Protein AF-A0A3M1RH18-F1 (afdb_monomer)

pLDDT: mean 77.32, std 16.29, range [33.03, 95.44]

Solvent-accessible surface area (backbone atoms only — not comparable to full-atom values): 10514 Å² total; per-residue (Å²): 99,66,28,27,51,52,39,49,36,50,41,19,71,72,71,59,82,40,63,58,70,61,36,51,54,51,49,54,52,50,50,53,54,47,52,53,49,34,73,75,32,42,66,58,29,22,55,54,49,12,50,54,48,10,53,56,74,66,54,77,68,90,41,71,67,60,55,48,53,51,52,51,53,50,52,54,40,59,74,68,65,41,63,52,62,70,63,24,56,52,38,19,50,25,30,35,48,18,52,54,44,32,54,49,37,72,77,37,97,55,55,72,67,61,40,54,40,26,73,63,39,44,48,37,55,50,40,49,48,49,42,28,73,69,65,78,36,65,68,66,55,47,54,53,49,52,55,27,46,53,31,22,51,53,40,55,53,51,48,57,53,49,55,53,53,50,56,64,50,57,77,74,64,74,81,83,81,85,81,94,82,85,88,82,87,84,80,91,75,136

Foldseek 3Di:
DLLLLVLVLLCCQQVVLDDNVVNVVSVVVSLVVQLVVCVVALLSLLLVLLLLLLVVVLPSHPDPSSVVSSVVSVVSCVVVVSYDVVLNVQLNVLSVCLSVQCVVVVVDVDDPVSNVCSLQSVSNLVSVVVCCVVVVDPCVVSVVVVVSSVSNSVNVVVVVVSVVVVVVVVVVPDDDDDDDDPPPDPPPDD

Mean predicted aligned error: 10.35 Å

Sequence (190 aa):
MIGAGLKLIDEAFDEGTFEKGRASAIAFLLLLIWIGISALDEGSATILLSILTGVLLTGKIDNKVFGLCTATILGVLLFLQRLLWPPLLFLTGAGVIDEKGNDYVDAHRANRFVSFFFLHRFTMKIGVALVCAAGVFPWHYLLAFLLFDIGYDTVGILSRHYSRAQDGVGETRSPGRDIPAVTLALQCHE

Secondary structure (DSSP, 8-state):
-HHHHHHHHHHHHHT--S-HHHHHHHHHHHHHHHHHHHHH-HHHHHHHHHHHHHHHHTT----HHHHHHHHHHHHHHHHTT---HHHHHHHHHHHHHHHHHHHHHHHTT--HHHHHHHHTTHHHHHHHHHHHHTTSS-THHHHHHHHHHHHHHHHHHHHHHHHHHHHHHHTT------------SS----

Structure (mmCIF, N/CA/C/O backbone):
data_AF-A0A3M1RH18-F1
#
_entry.id   AF-A0A3M1RH18-F1
#
loop_
_atom_site.group_PDB
_atom_site.id
_atom_site.type_symbol
_atom_site.label_atom_id
_atom_site.label_alt_id
_atom_site.label_comp_id
_atom_site.label_asym_id
_atom_site.label_entity_id
_atom_site.label_seq_id
_atom_site.pdbx_PDB_ins_code
_atom_site.Cartn_x
_atom_site.Cartn_y
_atom_site.Cartn_z
_atom_site.occupancy
_atom_site.B_iso_or_equiv
_atom_site.auth_seq_id
_atom_site.auth_comp_id
_atom_site.auth_asym_id
_atom_site.auth_atom_id
_atom_site.pdbx_PDB_model_num
ATOM 1 N N . MET A 1 1 ? -5.482 8.805 -3.952 1.00 69.75 1 MET A N 1
ATOM 2 C CA . MET A 1 1 ? -4.263 9.644 -3.853 1.00 69.75 1 MET A CA 1
ATOM 3 C C . MET A 1 1 ? -3.084 8.891 -3.252 1.00 69.75 1 MET A C 1
ATOM 5 O O . MET A 1 1 ? -2.046 8.876 -3.893 1.00 69.75 1 MET A O 1
ATOM 9 N N . ILE A 1 2 ? -3.231 8.229 -2.095 1.00 81.69 2 ILE A N 1
ATOM 10 C CA . ILE A 1 2 ? -2.106 7.518 -1.454 1.00 81.69 2 ILE A CA 1
ATOM 11 C C . ILE A 1 2 ? -1.577 6.363 -2.315 1.00 81.69 2 ILE A C 1
ATOM 13 O O . ILE A 1 2 ? -0.375 6.292 -2.516 1.00 81.69 2 ILE A O 1
ATOM 17 N N . GLY A 1 3 ? -2.446 5.524 -2.892 1.00 80.19 3 GLY A N 1
ATOM 18 C CA . GLY A 1 3 ? -2.000 4.401 -3.733 1.00 80.19 3 GLY A CA 1
ATOM 19 C C . GLY A 1 3 ? -1.216 4.843 -4.970 1.00 80.19 3 GLY A C 1
ATOM 20 O O . GLY A 1 3 ? -0.107 4.375 -5.197 1.00 80.19 3 GLY A O 1
ATOM 21 N N . ALA A 1 4 ? -1.738 5.832 -5.701 1.00 82.06 4 ALA A N 1
ATOM 22 C CA . ALA A 1 4 ? -1.041 6.445 -6.834 1.00 82.06 4 ALA A CA 1
ATOM 23 C C . ALA A 1 4 ? 0.316 7.040 -6.423 1.00 82.06 4 ALA A C 1
ATOM 25 O O . ALA A 1 4 ? 1.329 6.834 -7.080 1.00 82.06 4 ALA A O 1
ATOM 26 N N . GLY A 1 5 ? 0.335 7.757 -5.299 1.00 80.38 5 GLY A N 1
ATOM 27 C CA . GLY A 1 5 ? 1.545 8.352 -4.761 1.00 80.38 5 GLY A CA 1
ATOM 28 C C . GLY A 1 5 ? 2.598 7.323 -4.348 1.00 80.38 5 GLY A C 1
ATOM 29 O O . GLY A 1 5 ? 3.773 7.509 -4.643 1.00 80.38 5 GLY A O 1
ATOM 30 N N . LEU A 1 6 ? 2.176 6.220 -3.722 1.00 80.38 6 LEU A N 1
ATOM 31 C CA . LEU A 1 6 ? 3.058 5.123 -3.332 1.00 80.38 6 LEU A CA 1
ATOM 32 C C . LEU A 1 6 ? 3.722 4.489 -4.559 1.00 80.38 6 LEU A C 1
ATOM 34 O O . LEU A 1 6 ? 4.933 4.304 -4.542 1.00 80.38 6 LEU A O 1
ATOM 38 N N . LYS A 1 7 ? 2.962 4.226 -5.633 1.00 82.62 7 LYS A N 1
ATOM 39 C CA . LYS A 1 7 ? 3.518 3.683 -6.883 1.00 82.62 7 LYS A CA 1
ATOM 40 C C . LYS A 1 7 ? 4.465 4.659 -7.583 1.00 82.62 7 LYS A C 1
ATOM 42 O O . LYS A 1 7 ? 5.503 4.251 -8.082 1.00 82.62 7 LYS A O 1
ATOM 47 N N . LEU A 1 8 ? 4.144 5.952 -7.566 1.00 79.88 8 LEU A N 1
ATOM 48 C CA . LEU A 1 8 ? 5.004 6.979 -8.157 1.00 79.88 8 LEU A CA 1
ATOM 49 C C . LEU A 1 8 ? 6.364 7.043 -7.452 1.00 79.88 8 LEU A C 1
ATOM 51 O O . LEU A 1 8 ? 7.391 7.215 -8.099 1.00 79.88 8 LEU A O 1
ATOM 55 N N . ILE A 1 9 ? 6.372 6.917 -6.125 1.00 76.12 9 ILE A N 1
ATOM 56 C CA . ILE A 1 9 ? 7.603 6.887 -5.328 1.00 76.12 9 ILE A CA 1
ATOM 57 C C . ILE A 1 9 ? 8.402 5.627 -5.637 1.00 76.12 9 ILE A C 1
ATOM 59 O O . ILE A 1 9 ? 9.589 5.737 -5.916 1.00 76.12 9 ILE A O 1
ATOM 63 N N . ASP A 1 10 ? 7.743 4.470 -5.602 1.00 76.12 10 ASP A N 1
ATOM 64 C CA . ASP A 1 10 ? 8.311 3.161 -5.941 1.00 76.12 10 ASP A CA 1
ATOM 65 C C . ASP A 1 10 ? 9.084 3.234 -7.272 1.00 76.12 10 ASP A C 1
ATOM 67 O O . ASP A 1 10 ? 10.298 3.061 -7.306 1.00 76.12 10 ASP A O 1
ATOM 71 N N . GLU A 1 11 ? 8.430 3.677 -8.346 1.00 73.62 11 GLU A N 1
ATOM 72 C CA . GLU A 1 11 ? 9.039 3.773 -9.681 1.00 73.62 11 GLU A CA 1
ATOM 73 C C . GLU A 1 11 ? 10.121 4.853 -9.792 1.00 73.62 11 GLU A C 1
ATOM 75 O O . GLU A 1 11 ? 11.137 4.659 -10.461 1.00 73.62 11 GLU A O 1
ATOM 80 N N . ALA A 1 12 ? 9.946 5.994 -9.118 1.00 71.94 12 ALA A N 1
ATOM 81 C CA . ALA A 1 12 ? 10.950 7.053 -9.110 1.00 71.94 12 ALA A CA 1
ATOM 82 C C . ALA A 1 12 ? 12.269 6.613 -8.458 1.00 71.94 12 ALA A C 1
ATOM 84 O O . ALA A 1 12 ? 13.344 7.089 -8.841 1.00 71.94 12 ALA A O 1
ATOM 85 N N . PHE A 1 13 ? 12.192 5.749 -7.444 1.00 69.75 13 PHE A N 1
ATOM 86 C CA . PHE A 1 13 ? 13.361 5.261 -6.723 1.00 69.75 13 PHE A CA 1
ATOM 87 C C . PHE A 1 13 ? 13.958 3.991 -7.339 1.00 69.75 13 PHE A C 1
ATOM 89 O O . PHE A 1 13 ? 15.188 3.908 -7.361 1.00 69.75 13 PHE A O 1
ATOM 96 N N . ASP A 1 14 ? 13.134 3.092 -7.888 1.00 67.62 14 ASP A N 1
ATOM 97 C CA . ASP A 1 14 ? 13.578 1.814 -8.461 1.00 67.62 14 ASP A CA 1
ATOM 98 C C . ASP A 1 14 ? 13.987 1.927 -9.942 1.00 67.62 14 ASP A C 1
ATOM 100 O O . ASP A 1 14 ? 15.069 1.477 -10.315 1.00 67.62 14 ASP A O 1
ATOM 104 N N . GLU A 1 15 ? 13.180 2.572 -10.794 1.00 59.50 15 GLU A N 1
ATOM 105 C CA . GLU A 1 15 ? 13.435 2.651 -12.247 1.00 59.50 15 GLU A CA 1
ATOM 106 C C . GLU A 1 15 ? 14.131 3.956 -12.672 1.00 59.50 15 GLU A 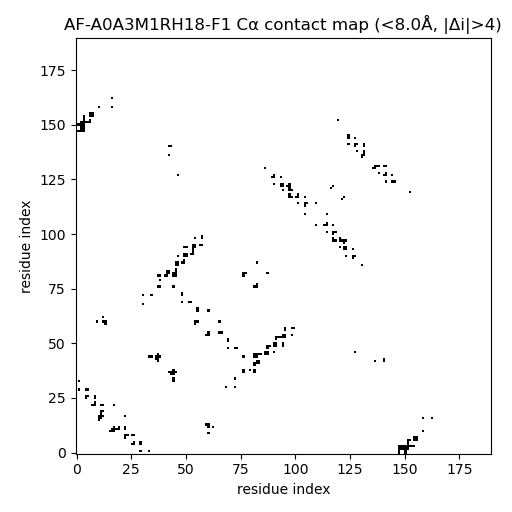C 1
ATOM 108 O O . GLU A 1 15 ? 14.619 4.078 -13.796 1.00 59.50 15 GLU A O 1
ATOM 113 N N . GLY A 1 16 ? 14.195 4.960 -11.789 1.00 59.50 16 GLY A N 1
ATOM 114 C CA . GLY A 1 16 ? 14.805 6.260 -12.097 1.00 59.50 16 GLY A CA 1
ATOM 115 C C . GLY A 1 16 ? 14.056 7.062 -13.171 1.00 59.50 16 GLY A C 1
ATOM 116 O O . GLY A 1 16 ? 14.606 8.019 -13.716 1.00 59.50 16 GLY A O 1
ATOM 117 N N . THR A 1 17 ? 12.806 6.694 -13.465 1.00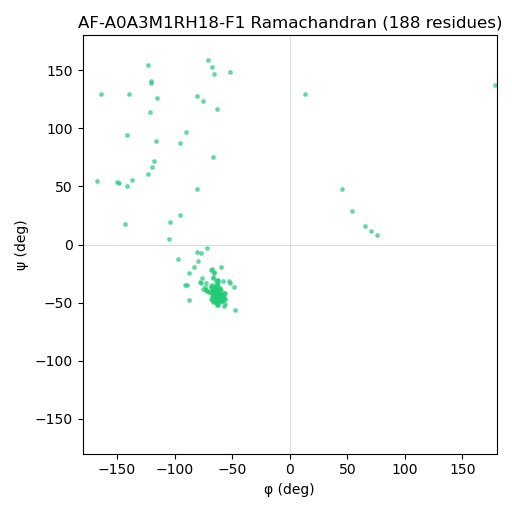 57.72 17 THR A N 1
ATOM 118 C CA . THR A 1 17 ? 11.926 7.335 -14.457 1.00 57.72 17 THR A CA 1
ATOM 119 C C . THR A 1 17 ? 11.538 8.765 -14.073 1.00 57.72 17 THR A C 1
ATOM 121 O O . THR A 1 17 ? 11.261 9.590 -14.944 1.00 57.72 17 THR A O 1
ATOM 124 N N . PHE A 1 18 ? 11.574 9.093 -12.777 1.00 60.81 18 PHE A N 1
ATOM 125 C CA . PHE A 1 18 ? 11.257 10.417 -12.238 1.00 60.81 18 PHE A CA 1
ATOM 126 C C . PHE A 1 18 ? 12.410 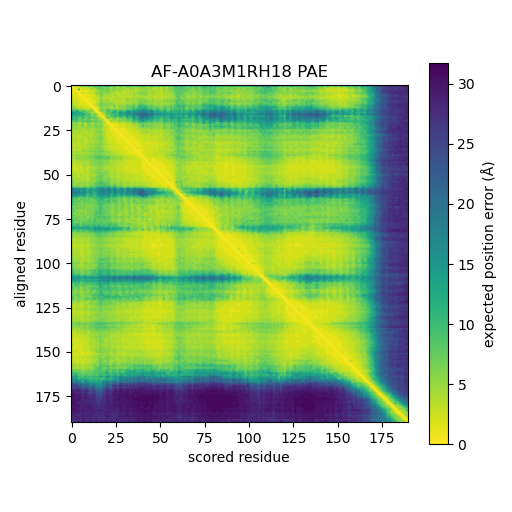11.004 -11.409 1.00 60.81 18 PHE A C 1
ATOM 128 O O . PHE A 1 18 ? 13.216 10.293 -10.808 1.00 60.81 18 PHE A O 1
ATOM 135 N N . GLU A 1 19 ? 12.476 12.337 -11.321 1.00 66.88 19 GLU A N 1
ATOM 136 C CA . GLU A 1 19 ? 13.486 13.028 -10.513 1.00 66.88 19 GLU A CA 1
ATOM 137 C C . GLU A 1 19 ? 13.340 12.699 -9.017 1.00 66.88 19 GLU A C 1
ATOM 139 O O . GLU A 1 19 ? 12.363 13.084 -8.362 1.00 66.88 19 GLU A O 1
ATOM 144 N N . LYS A 1 20 ? 14.372 12.062 -8.447 1.00 68.75 20 LYS A N 1
ATOM 145 C CA . LYS A 1 20 ? 14.429 11.620 -7.039 1.00 68.75 20 LYS A CA 1
ATOM 146 C C . LYS A 1 20 ? 14.108 12.731 -6.030 1.00 68.75 20 LYS A C 1
ATOM 148 O O . LYS A 1 20 ? 13.491 12.472 -4.999 1.00 68.75 20 LYS A O 1
ATOM 153 N N . GLY A 1 21 ? 14.472 13.980 -6.334 1.00 70.25 21 GLY A N 1
ATOM 154 C CA . GLY A 1 21 ? 14.175 15.136 -5.479 1.00 70.25 21 GLY A CA 1
ATOM 155 C C . GLY A 1 21 ? 12.676 15.435 -5.363 1.00 70.25 21 GLY A C 1
ATOM 156 O O . GLY A 1 21 ? 12.164 15.636 -4.261 1.00 70.25 21 GLY A O 1
ATOM 157 N N . ARG A 1 22 ? 11.943 15.402 -6.483 1.00 71.50 22 ARG A N 1
ATOM 158 C CA . ARG A 1 22 ? 10.490 15.645 -6.500 1.00 71.50 22 ARG A CA 1
ATOM 159 C C . ARG A 1 22 ? 9.728 14.464 -5.902 1.00 71.50 22 ARG A C 1
ATOM 161 O O . ARG A 1 22 ? 8.795 14.678 -5.132 1.00 71.50 22 ARG A O 1
ATOM 168 N N . ALA A 1 23 ? 10.171 13.239 -6.182 1.00 72.12 23 ALA A N 1
ATOM 169 C CA . ALA A 1 23 ? 9.612 12.032 -5.578 1.00 72.12 23 ALA A CA 1
ATOM 170 C C . ALA A 1 23 ? 9.778 12.019 -4.050 1.00 72.12 23 ALA A C 1
ATOM 172 O O . ALA A 1 23 ? 8.835 11.693 -3.334 1.00 72.12 23 ALA A O 1
ATOM 173 N N . SER A 1 24 ? 10.929 12.464 -3.534 1.00 70.25 24 SER A N 1
ATOM 174 C CA . SER A 1 24 ? 11.159 12.581 -2.089 1.00 70.25 24 SER A CA 1
ATOM 175 C C . SER A 1 24 ? 10.227 13.596 -1.418 1.00 70.25 24 SER A C 1
ATOM 177 O O . SER A 1 24 ? 9.757 13.351 -0.307 1.00 70.25 24 SER A O 1
ATOM 179 N N . ALA A 1 25 ? 9.935 14.726 -2.069 1.00 77.94 25 ALA A N 1
ATOM 180 C CA . ALA A 1 25 ? 8.993 15.712 -1.536 1.00 77.94 25 ALA A CA 1
ATOM 181 C C . ALA A 1 25 ? 7.556 15.157 -1.491 1.00 77.94 25 ALA A C 1
ATOM 183 O O . ALA A 1 25 ? 6.853 15.322 -0.493 1.00 77.94 25 ALA A O 1
ATOM 184 N N . ILE A 1 26 ? 7.144 14.443 -2.544 1.00 80.50 26 ILE A N 1
ATOM 185 C CA . ILE A 1 26 ? 5.847 13.753 -2.601 1.00 80.50 26 ILE A CA 1
ATOM 186 C C . ILE A 1 26 ? 5.770 12.659 -1.526 1.00 80.50 26 ILE A C 1
ATOM 188 O O . ILE A 1 26 ? 4.750 12.551 -0.846 1.00 80.50 26 ILE A O 1
ATOM 192 N N . ALA A 1 27 ? 6.852 11.903 -1.310 1.00 76.50 27 ALA A N 1
ATOM 193 C CA . ALA A 1 27 ? 6.947 10.891 -0.259 1.00 76.50 27 ALA A CA 1
ATOM 194 C C . ALA A 1 27 ? 6.739 11.473 1.132 1.00 76.50 27 ALA A C 1
ATOM 196 O O . ALA A 1 27 ? 5.945 10.937 1.902 1.00 76.50 27 ALA A O 1
ATOM 197 N N . PHE A 1 28 ? 7.380 12.600 1.438 1.00 80.75 28 PHE A N 1
ATOM 198 C CA . PHE A 1 28 ? 7.204 13.256 2.727 1.00 80.75 28 PHE A CA 1
ATOM 199 C C . PHE A 1 28 ? 5.764 13.750 2.937 1.00 80.75 28 PHE A C 1
ATOM 201 O O . PHE A 1 28 ? 5.187 13.558 4.005 1.00 80.75 28 PHE A O 1
ATOM 208 N N . LEU A 1 29 ? 5.141 14.331 1.909 1.00 85.69 29 LEU A N 1
ATOM 209 C CA . LEU A 1 29 ? 3.753 14.788 1.995 1.00 85.69 29 LEU A CA 1
ATOM 210 C C . LEU A 1 29 ? 2.774 13.618 2.182 1.00 85.69 29 LEU A C 1
ATOM 212 O O . LEU A 1 29 ? 1.864 13.694 3.008 1.00 85.69 29 LEU A O 1
ATOM 216 N N . LEU A 1 30 ? 2.980 12.514 1.463 1.00 83.31 30 LEU A N 1
ATOM 217 C CA . LEU A 1 30 ? 2.175 11.302 1.620 1.00 83.31 30 LEU A CA 1
ATOM 218 C C . LEU A 1 30 ? 2.365 10.655 2.988 1.00 83.31 30 LEU A C 1
ATOM 220 O O . LEU A 1 30 ? 1.385 10.190 3.563 1.00 83.31 30 LEU A O 1
ATOM 224 N N . LEU A 1 31 ? 3.585 10.678 3.527 1.00 81.69 31 LEU A N 1
ATOM 225 C CA . LEU A 1 31 ? 3.888 10.210 4.876 1.00 81.69 31 LEU A CA 1
ATOM 226 C C . LEU A 1 31 ? 3.057 10.966 5.923 1.00 81.69 31 LEU A C 1
ATOM 228 O O . LEU A 1 31 ? 2.456 10.342 6.794 1.00 81.69 31 LEU A O 1
ATOM 232 N N . LEU A 1 32 ? 2.974 12.296 5.818 1.00 85.25 32 LEU A N 1
ATOM 233 C CA . LEU A 1 32 ? 2.187 13.117 6.743 1.00 85.25 32 LEU A CA 1
ATOM 234 C C . LEU A 1 32 ? 0.687 12.819 6.652 1.00 85.25 32 LEU A C 1
ATOM 236 O O . LEU A 1 32 ? 0.033 12.647 7.681 1.00 85.25 32 LEU A O 1
ATOM 240 N N . ILE A 1 33 ? 0.146 12.719 5.433 1.00 88.75 33 ILE A N 1
ATOM 241 C CA . ILE A 1 33 ? -1.268 12.368 5.218 1.00 88.75 33 ILE A CA 1
ATOM 242 C C . ILE A 1 33 ? -1.566 10.987 5.805 1.00 88.75 33 ILE A C 1
ATOM 244 O O . ILE A 1 33 ? -2.579 10.800 6.477 1.00 88.75 33 ILE A O 1
ATOM 248 N N . TRP A 1 34 ? -0.673 10.029 5.576 1.00 87.31 34 TRP A N 1
ATOM 249 C CA . TRP A 1 34 ? -0.806 8.672 6.079 1.00 87.31 34 TRP A CA 1
ATOM 250 C C . TRP A 1 34 ? -0.813 8.644 7.604 1.00 87.31 34 TRP A C 1
ATOM 252 O O . TRP A 1 34 ? -1.748 8.102 8.184 1.00 87.31 34 TRP A O 1
ATOM 262 N N . ILE A 1 35 ? 0.177 9.257 8.263 1.00 84.62 35 ILE A N 1
ATOM 263 C CA . ILE A 1 35 ? 0.223 9.333 9.730 1.00 84.62 35 ILE A CA 1
ATOM 264 C C . ILE A 1 35 ? -1.053 9.989 10.269 1.00 84.62 35 ILE A C 1
ATOM 266 O O . ILE A 1 35 ? -1.625 9.481 11.228 1.00 84.62 35 ILE A O 1
ATOM 270 N N . GLY A 1 36 ? -1.541 11.058 9.630 1.00 87.81 36 GLY A N 1
ATOM 271 C CA . GLY A 1 36 ? -2.792 11.716 10.008 1.00 87.81 36 GLY A CA 1
ATOM 272 C C . GLY A 1 36 ? -4.001 10.778 9.956 1.00 87.81 36 GLY A C 1
ATOM 273 O O . GLY A 1 36 ? -4.739 10.677 10.931 1.00 87.81 36 GLY A O 1
ATOM 274 N N . ILE A 1 37 ? -4.178 10.036 8.860 1.00 88.56 37 ILE A N 1
ATOM 275 C CA . ILE A 1 37 ? -5.272 9.059 8.725 1.00 88.56 37 ILE A CA 1
ATOM 276 C C . ILE A 1 37 ? -5.126 7.938 9.759 1.00 88.56 37 ILE A C 1
ATOM 278 O O . ILE A 1 37 ? -6.085 7.611 10.457 1.00 88.56 37 ILE A O 1
ATOM 282 N N . SER A 1 38 ? -3.920 7.395 9.916 1.00 87.50 38 SER A N 1
ATOM 283 C CA . SER A 1 38 ? -3.637 6.327 10.875 1.00 87.50 38 SER A CA 1
ATOM 284 C C . SER A 1 38 ? -3.754 6.764 12.339 1.00 87.50 38 SER A C 1
ATOM 286 O O . SER A 1 38 ? -3.935 5.924 13.218 1.00 87.50 38 SER A O 1
ATOM 288 N N . ALA A 1 39 ? -3.658 8.064 12.628 1.00 85.19 39 ALA A N 1
ATOM 289 C CA . ALA A 1 39 ? -3.888 8.640 13.953 1.00 85.19 39 ALA A CA 1
ATOM 290 C C . ALA A 1 39 ? -5.377 8.887 14.248 1.00 85.19 39 ALA A C 1
ATOM 292 O O . ALA A 1 39 ? -5.759 8.962 15.414 1.00 85.19 39 ALA A O 1
ATOM 293 N N . LEU A 1 40 ? -6.226 8.945 13.218 1.00 87.94 40 LEU A N 1
ATOM 294 C CA . LEU A 1 40 ? -7.681 9.043 13.364 1.00 87.94 40 LEU A CA 1
ATOM 295 C C . LEU A 1 40 ? -8.346 7.670 13.396 1.00 87.94 40 LEU A C 1
ATOM 297 O O . LEU A 1 40 ? -9.256 7.450 14.189 1.00 87.94 40 LEU A O 1
ATOM 301 N N . ASP A 1 41 ? -7.821 6.705 12.637 1.00 89.75 41 ASP A N 1
ATOM 302 C CA . ASP A 1 41 ? -8.456 5.401 12.474 1.00 89.75 41 ASP A CA 1
ATOM 303 C C . ASP A 1 41 ? -7.491 4.192 12.465 1.00 89.75 41 ASP A C 1
ATOM 305 O O . ASP A 1 41 ? -6.509 4.156 11.724 1.00 89.75 41 ASP A O 1
ATOM 309 N N . GLU A 1 42 ? -7.794 3.182 13.286 1.00 90.25 42 GLU A N 1
ATOM 310 C CA . GLU A 1 42 ? -6.945 1.997 13.520 1.00 90.25 42 GLU A CA 1
ATOM 311 C C . GLU A 1 42 ? -7.023 0.978 12.374 1.00 90.25 42 GLU A C 1
ATOM 313 O O . GLU A 1 42 ? -6.030 0.322 12.034 1.00 90.25 42 GLU A O 1
ATOM 318 N N . GLY A 1 43 ? -8.192 0.860 11.733 1.00 89.88 43 GLY A N 1
ATOM 319 C CA . GLY A 1 43 ? -8.384 -0.021 10.580 1.00 89.88 43 GLY A CA 1
ATOM 320 C C . GLY A 1 43 ? -7.570 0.451 9.380 1.00 89.88 43 GLY A C 1
ATOM 321 O O . GLY A 1 43 ? -6.814 -0.323 8.788 1.00 89.88 43 GLY A O 1
ATOM 322 N N . SER A 1 44 ? -7.629 1.753 9.090 1.00 90.12 44 SER A N 1
ATOM 323 C CA . SER A 1 44 ? -6.819 2.398 8.054 1.00 90.12 44 SER A CA 1
ATOM 324 C C . SER A 1 44 ? -5.331 2.247 8.348 1.00 90.12 44 SER A C 1
ATOM 326 O O . SER A 1 44 ? -4.570 1.877 7.454 1.00 90.12 44 SER A O 1
ATOM 328 N N . ALA A 1 45 ? -4.921 2.467 9.604 1.00 90.75 45 ALA A N 1
ATOM 329 C CA . ALA A 1 45 ? -3.539 2.283 10.036 1.00 90.75 45 ALA A CA 1
ATOM 330 C C . ALA A 1 45 ? -3.038 0.865 9.750 1.00 90.75 45 ALA A C 1
ATOM 332 O O . ALA A 1 45 ? -1.968 0.688 9.169 1.00 90.75 45 ALA A O 1
ATOM 333 N N .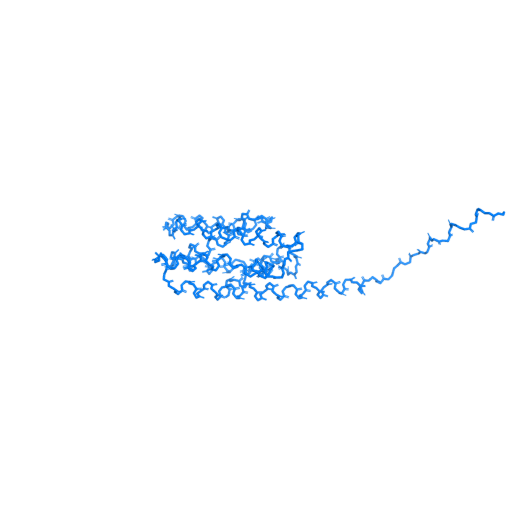 THR A 1 46 ? -3.846 -0.133 10.107 1.00 92.00 46 THR A N 1
ATOM 334 C CA . THR A 1 46 ? -3.518 -1.549 9.949 1.00 92.00 46 THR A CA 1
ATOM 335 C C . THR A 1 46 ? -3.415 -1.949 8.476 1.00 92.00 46 THR A C 1
ATOM 337 O O . THR A 1 46 ? -2.423 -2.558 8.076 1.00 92.00 46 THR A O 1
ATOM 340 N N . ILE A 1 47 ? -4.399 -1.578 7.649 1.00 91.62 47 ILE A N 1
ATOM 341 C CA . ILE A 1 47 ? -4.403 -1.905 6.215 1.00 91.62 47 ILE A CA 1
ATOM 342 C C . ILE A 1 47 ? -3.220 -1.235 5.524 1.00 91.62 47 ILE A C 1
ATOM 344 O O . ILE A 1 47 ? -2.431 -1.910 4.866 1.00 91.62 47 ILE A O 1
ATOM 348 N N . LEU A 1 48 ? -3.055 0.075 5.698 1.00 90.00 48 LEU A N 1
ATOM 349 C CA . LEU A 1 48 ? -1.991 0.806 5.027 1.00 90.00 48 LEU A CA 1
ATOM 350 C C . LEU A 1 48 ? -0.611 0.275 5.448 1.00 90.00 48 LEU A C 1
ATOM 352 O O . LEU A 1 48 ? 0.225 -0.011 4.588 1.00 90.00 48 LEU A O 1
ATOM 356 N N . LEU A 1 49 ? -0.377 0.077 6.751 1.00 90.00 49 LEU A N 1
ATOM 357 C CA . LEU A 1 49 ? 0.893 -0.459 7.250 1.00 90.00 49 LEU A CA 1
ATOM 358 C C . LEU A 1 49 ? 1.166 -1.875 6.729 1.00 90.00 49 LEU A C 1
ATOM 360 O O . LEU A 1 49 ? 2.317 -2.188 6.425 1.00 90.00 49 LEU A O 1
ATOM 364 N N . SER A 1 50 ? 0.135 -2.714 6.583 1.00 90.56 50 SER A N 1
ATOM 365 C CA . SER A 1 50 ? 0.293 -4.062 6.027 1.00 90.56 50 SER A CA 1
ATOM 366 C C . SER A 1 50 ? 0.765 -4.044 4.569 1.00 90.56 50 SER A C 1
ATOM 368 O O . SER A 1 50 ? 1.652 -4.813 4.206 1.00 90.56 50 SER A O 1
ATOM 370 N N . ILE A 1 51 ? 0.249 -3.112 3.756 1.00 88.00 51 ILE A N 1
ATOM 371 C CA . ILE A 1 51 ? 0.685 -2.914 2.366 1.00 88.00 51 ILE A CA 1
ATOM 372 C C . ILE A 1 51 ? 2.151 -2.479 2.349 1.00 88.00 51 ILE A C 1
ATOM 374 O O . ILE A 1 51 ? 2.961 -3.078 1.647 1.00 88.00 51 ILE A O 1
ATOM 378 N N . LEU A 1 52 ? 2.500 -1.463 3.145 1.00 85.31 52 LEU A N 1
ATOM 379 C CA . LEU A 1 52 ? 3.862 -0.925 3.196 1.00 85.31 52 LEU A CA 1
ATOM 380 C C . LEU A 1 52 ? 4.879 -1.988 3.615 1.00 85.31 52 LEU A C 1
ATOM 382 O O . LEU A 1 52 ? 5.925 -2.147 2.990 1.00 85.31 52 LEU A O 1
ATOM 386 N N . THR A 1 53 ? 4.538 -2.734 4.664 1.00 85.31 53 THR A N 1
ATOM 387 C CA . THR A 1 53 ? 5.383 -3.797 5.211 1.00 85.31 53 THR A CA 1
ATOM 388 C C . THR A 1 53 ? 5.517 -4.948 4.222 1.00 85.31 53 THR A C 1
ATOM 390 O O . THR A 1 53 ? 6.618 -5.460 4.046 1.00 85.31 53 THR A O 1
ATOM 393 N N . GLY A 1 54 ? 4.433 -5.325 3.535 1.00 84.94 54 GLY A N 1
ATOM 394 C CA . GLY A 1 54 ? 4.458 -6.366 2.510 1.00 84.94 54 GLY A CA 1
ATOM 395 C C . GLY A 1 54 ? 5.452 -6.051 1.395 1.00 84.94 54 GLY A C 1
ATOM 396 O O . GLY A 1 54 ? 6.291 -6.891 1.086 1.00 84.94 54 GLY A O 1
ATOM 397 N N . VAL A 1 55 ? 5.419 -4.816 0.882 1.00 79.00 55 VAL A N 1
ATOM 398 C CA . VAL A 1 55 ? 6.341 -4.336 -0.163 1.00 79.00 55 VAL A CA 1
ATOM 399 C C . VAL A 1 55 ? 7.787 -4.243 0.335 1.00 79.00 55 VAL A C 1
ATOM 401 O O . VAL A 1 55 ? 8.717 -4.626 -0.377 1.00 79.00 55 VAL A O 1
ATOM 404 N N . LEU A 1 56 ? 7.998 -3.773 1.570 1.00 79.19 56 LEU A N 1
ATOM 405 C CA . LEU A 1 56 ? 9.334 -3.700 2.165 1.00 79.19 56 LEU A CA 1
ATOM 406 C C . LEU A 1 56 ? 9.962 -5.096 2.324 1.00 79.19 56 LEU A C 1
ATOM 408 O O . LEU A 1 56 ? 11.133 -5.287 2.008 1.00 79.19 56 LEU A O 1
ATOM 412 N N . LEU A 1 57 ? 9.188 -6.081 2.796 1.00 81.44 57 LEU A N 1
ATOM 413 C CA . LEU A 1 57 ? 9.665 -7.451 3.024 1.00 81.44 57 LEU A CA 1
ATOM 414 C C . LEU A 1 57 ? 10.042 -8.182 1.736 1.00 81.44 57 LEU A C 1
ATOM 416 O O . LEU A 1 57 ? 10.895 -9.068 1.757 1.00 81.44 57 LEU A O 1
ATOM 420 N N . THR A 1 58 ? 9.404 -7.839 0.624 1.00 74.94 58 THR A N 1
ATOM 421 C CA . THR A 1 58 ? 9.707 -8.412 -0.691 1.00 74.94 58 THR A CA 1
ATOM 422 C C . THR A 1 58 ? 10.963 -7.831 -1.327 1.00 74.94 58 THR A C 1
ATOM 424 O O . THR A 1 58 ? 11.441 -8.377 -2.313 1.00 74.94 58 THR A O 1
ATOM 427 N N . GLY A 1 59 ? 11.558 -6.796 -0.726 1.00 57.72 59 GLY A N 1
ATOM 428 C CA . GLY A 1 59 ? 12.952 -6.439 -0.975 1.00 57.72 59 GLY A CA 1
ATOM 429 C C . GLY A 1 59 ? 13.252 -5.840 -2.349 1.00 57.72 59 GLY A C 1
ATOM 430 O O . GLY A 1 59 ? 14.425 -5.698 -2.673 1.00 57.72 59 GLY A O 1
ATOM 431 N N . LYS A 1 60 ? 12.238 -5.453 -3.138 1.00 57.47 60 LYS A N 1
ATOM 432 C CA . LYS A 1 60 ? 12.462 -4.657 -4.360 1.00 57.47 60 LYS A CA 1
ATOM 433 C C . LYS A 1 60 ? 13.088 -3.297 -4.058 1.00 57.47 60 LYS A C 1
ATOM 435 O O . LYS A 1 60 ? 13.921 -2.819 -4.816 1.00 57.47 60 LYS A O 1
ATOM 440 N N . ILE A 1 61 ? 12.762 -2.735 -2.897 1.00 54.16 61 ILE A N 1
ATOM 441 C CA . ILE A 1 61 ? 13.175 -1.391 -2.515 1.00 54.16 61 ILE A CA 1
ATOM 442 C C . ILE A 1 61 ? 14.451 -1.460 -1.667 1.00 54.16 61 ILE A C 1
ATOM 444 O O . ILE A 1 61 ? 14.394 -1.452 -0.435 1.00 54.16 61 ILE A O 1
ATOM 448 N N . ASP A 1 62 ? 15.621 -1.473 -2.308 1.00 53.09 62 ASP A N 1
ATOM 449 C CA . ASP A 1 62 ? 16.926 -1.330 -1.631 1.00 53.09 62 ASP A CA 1
ATOM 450 C C . ASP A 1 62 ? 17.240 0.152 -1.335 1.00 53.09 62 ASP A C 1
ATOM 452 O O . ASP A 1 62 ? 18.298 0.706 -1.647 1.00 53.09 62 ASP A O 1
ATOM 456 N N . ASN A 1 63 ? 16.253 0.854 -0.771 1.00 63.28 63 ASN A N 1
ATOM 457 C CA . ASN A 1 63 ? 16.343 2.275 -0.476 1.00 63.28 63 ASN A CA 1
ATOM 458 C C . ASN A 1 63 ? 16.139 2.547 1.015 1.00 63.28 63 ASN A C 1
ATOM 460 O O . ASN A 1 63 ? 15.041 2.422 1.567 1.00 63.28 63 ASN A O 1
ATOM 464 N N . LYS A 1 64 ? 17.210 3.034 1.651 1.00 68.12 64 LYS A N 1
ATOM 465 C CA . LYS A 1 64 ? 17.239 3.439 3.064 1.00 68.12 64 LYS A CA 1
ATOM 466 C C . LYS A 1 64 ? 16.127 4.427 3.423 1.00 68.12 64 LYS A C 1
ATOM 468 O O . LYS A 1 64 ? 15.642 4.392 4.550 1.00 68.12 64 LYS A O 1
ATOM 473 N N . VAL A 1 65 ? 15.702 5.283 2.488 1.00 69.69 65 VAL A N 1
ATOM 474 C CA . VAL A 1 65 ? 14.621 6.256 2.716 1.00 69.69 65 VAL A CA 1
ATOM 475 C C . VAL A 1 65 ? 13.287 5.548 2.951 1.00 69.69 65 VAL A C 1
ATOM 477 O O . VAL A 1 65 ? 12.579 5.878 3.897 1.00 69.69 65 VAL A O 1
ATOM 480 N N . PHE A 1 66 ? 12.965 4.534 2.148 1.00 71.31 66 PHE A N 1
ATOM 481 C CA . PHE A 1 66 ? 11.699 3.810 2.259 1.00 71.31 66 PHE A CA 1
ATOM 482 C C . PHE A 1 66 ? 11.636 2.953 3.530 1.00 71.31 66 PHE A C 1
ATOM 484 O O . PHE A 1 66 ? 10.630 2.956 4.246 1.00 71.31 66 PHE A O 1
ATOM 491 N N . GLY A 1 67 ? 12.749 2.293 3.868 1.00 75.00 67 GLY A N 1
ATOM 492 C CA . GLY A 1 67 ? 12.898 1.592 5.144 1.00 75.00 67 GLY A CA 1
ATOM 493 C C . GLY A 1 67 ? 12.742 2.533 6.344 1.00 75.00 67 GLY A C 1
ATOM 494 O O . GLY A 1 67 ? 12.009 2.218 7.280 1.00 75.00 67 GLY A O 1
ATOM 495 N N . LEU A 1 68 ? 13.351 3.724 6.294 1.00 79.19 68 LEU A N 1
ATOM 496 C CA . LEU A 1 68 ? 13.236 4.732 7.353 1.00 79.19 68 LEU A CA 1
ATOM 497 C C . LEU A 1 68 ? 11.802 5.264 7.503 1.00 79.19 68 LEU A C 1
ATOM 499 O O . LEU A 1 68 ? 11.314 5.398 8.627 1.00 79.19 68 LEU A O 1
ATOM 503 N N . CYS A 1 69 ? 11.111 5.536 6.392 1.00 75.50 69 CYS A N 1
ATOM 504 C CA . CYS A 1 69 ? 9.703 5.939 6.399 1.00 75.50 69 CYS A CA 1
ATOM 505 C C . CYS A 1 69 ? 8.821 4.868 7.047 1.00 75.50 69 CYS A C 1
ATOM 507 O O . CYS A 1 69 ? 8.025 5.179 7.934 1.00 75.50 69 CYS A O 1
ATOM 509 N N . THR A 1 70 ? 9.009 3.605 6.660 1.00 79.44 70 THR A N 1
ATOM 510 C CA . THR A 1 70 ? 8.257 2.474 7.217 1.00 79.44 70 THR A CA 1
ATOM 511 C C . THR A 1 70 ? 8.521 2.310 8.712 1.00 79.44 70 THR A C 1
ATOM 513 O O . THR A 1 70 ? 7.576 2.206 9.492 1.00 79.44 70 THR A O 1
ATOM 516 N N . ALA A 1 71 ? 9.787 2.368 9.135 1.00 81.69 71 ALA A N 1
ATOM 517 C CA . ALA A 1 71 ? 10.168 2.282 10.543 1.00 81.69 71 ALA A CA 1
ATOM 518 C C . ALA A 1 71 ? 9.585 3.435 11.374 1.00 81.69 71 ALA A C 1
ATOM 520 O O . ALA A 1 71 ? 9.135 3.220 12.497 1.00 81.69 71 ALA A O 1
ATOM 521 N N . THR A 1 72 ? 9.543 4.644 10.809 1.00 81.44 72 THR A N 1
ATOM 522 C CA . THR A 1 72 ? 8.967 5.820 11.471 1.00 81.44 72 THR A CA 1
ATOM 523 C C . THR A 1 72 ? 7.460 5.659 11.659 1.00 81.44 72 THR A C 1
ATOM 525 O O . THR A 1 72 ? 6.966 5.856 12.768 1.00 81.44 72 THR A O 1
ATOM 528 N N . ILE A 1 73 ? 6.725 5.243 10.619 1.00 82.69 73 ILE A N 1
ATOM 529 C CA . ILE A 1 73 ? 5.282 4.974 10.731 1.00 82.69 73 ILE A CA 1
ATOM 530 C C . ILE A 1 73 ? 5.029 3.874 11.763 1.00 82.69 73 ILE A C 1
ATOM 532 O O . ILE A 1 73 ? 4.198 4.049 12.652 1.00 82.69 73 ILE A O 1
ATOM 536 N N . LEU A 1 74 ? 5.757 2.759 11.675 1.00 83.50 74 LEU A N 1
ATOM 537 C CA . LEU A 1 74 ? 5.612 1.643 12.603 1.00 83.50 74 LEU A CA 1
ATOM 538 C C . LEU A 1 74 ? 5.858 2.093 14.051 1.00 83.50 74 LEU A C 1
ATOM 540 O O . LEU A 1 74 ? 5.036 1.816 14.919 1.00 83.50 74 LEU A O 1
ATOM 544 N N . GLY A 1 75 ? 6.937 2.837 14.307 1.00 83.50 75 GLY A N 1
ATOM 545 C CA . GLY A 1 75 ? 7.264 3.353 15.637 1.00 83.50 75 GLY A CA 1
ATOM 546 C C . GLY A 1 75 ? 6.175 4.263 16.212 1.00 83.50 75 GLY A C 1
ATOM 547 O O . GLY A 1 75 ? 5.772 4.084 17.361 1.00 83.50 75 GLY A O 1
ATOM 548 N N . VAL A 1 76 ? 5.643 5.188 15.405 1.00 82.50 76 VAL A N 1
ATOM 549 C CA . VAL A 1 76 ? 4.543 6.076 15.819 1.00 82.50 76 VAL A CA 1
ATOM 550 C C . VAL A 1 76 ? 3.280 5.274 16.143 1.00 82.50 76 VAL A C 1
ATOM 552 O O . VAL A 1 76 ? 2.647 5.510 17.169 1.00 82.50 76 VAL A O 1
ATOM 555 N N . LEU A 1 77 ? 2.912 4.298 15.312 1.00 82.75 77 LEU A N 1
ATOM 556 C CA . LEU A 1 77 ? 1.686 3.521 15.514 1.00 82.75 77 LEU A CA 1
ATOM 557 C C . LEU A 1 77 ? 1.777 2.539 16.684 1.00 82.75 77 LEU A C 1
ATOM 559 O O . LEU A 1 77 ? 0.782 2.337 17.382 1.00 82.75 77 LEU A O 1
ATOM 563 N N . LEU A 1 78 ? 2.962 1.975 16.937 1.00 83.00 78 LEU A N 1
ATOM 564 C CA . LEU A 1 78 ? 3.225 1.166 18.127 1.00 83.00 78 LEU A CA 1
ATOM 565 C C . LEU A 1 78 ? 3.117 1.999 19.404 1.00 83.00 78 LEU A C 1
ATOM 567 O O . LEU A 1 78 ? 2.499 1.550 20.366 1.00 83.00 78 LEU A O 1
ATOM 571 N N . PHE A 1 79 ? 3.664 3.218 19.398 1.00 82.12 79 PHE A N 1
ATOM 572 C CA . PHE A 1 79 ? 3.543 4.143 20.524 1.00 82.12 79 PHE A CA 1
ATOM 573 C C . PHE A 1 79 ? 2.080 4.487 20.834 1.00 82.12 79 PHE A C 1
ATOM 575 O O . PHE A 1 79 ? 1.692 4.545 21.997 1.00 82.12 79 PHE A O 1
ATOM 582 N N . LEU A 1 80 ? 1.252 4.658 19.800 1.00 80.81 80 LEU A N 1
ATOM 583 C CA . LEU A 1 80 ? -0.172 4.959 19.953 1.00 80.81 80 LEU A CA 1
ATOM 584 C C . LEU A 1 80 ? -1.042 3.720 20.257 1.00 80.81 80 LEU A C 1
ATOM 586 O O . LEU A 1 80 ? -2.232 3.879 20.504 1.00 80.81 80 LEU A O 1
ATOM 590 N N . GLN A 1 81 ? -0.481 2.503 20.228 1.00 79.44 81 GLN A N 1
ATOM 591 C CA . GLN A 1 81 ? -1.193 1.222 20.392 1.00 79.44 81 GLN A CA 1
ATOM 592 C C . GLN A 1 81 ? -2.383 1.013 19.430 1.00 79.44 81 GLN A C 1
ATOM 594 O O . GLN A 1 81 ? -3.321 0.286 19.740 1.00 79.44 81 GLN A O 1
ATOM 599 N N . ARG A 1 82 ? -2.336 1.603 18.230 1.00 79.88 82 ARG A N 1
ATOM 600 C CA . ARG A 1 82 ? -3.458 1.628 17.262 1.00 79.88 82 ARG A CA 1
ATOM 601 C C . ARG A 1 82 ? -3.408 0.523 16.209 1.00 79.88 82 ARG A C 1
ATOM 603 O O . ARG A 1 82 ? -3.878 0.709 15.087 1.00 79.88 82 ARG A O 1
ATOM 610 N N . LEU A 1 83 ? -2.758 -0.595 16.528 1.00 85.50 83 LEU A N 1
ATOM 611 C CA . LEU A 1 83 ? -2.493 -1.669 15.573 1.00 85.50 83 LEU A CA 1
ATOM 612 C C . LEU A 1 83 ? -3.214 -2.955 15.941 1.00 85.50 83 LEU A C 1
ATOM 614 O O . LEU A 1 83 ? -3.024 -3.523 17.016 1.00 85.50 83 LEU A O 1
ATOM 618 N N . LEU A 1 84 ? -3.970 -3.463 14.972 1.00 90.31 84 LEU A N 1
ATOM 619 C CA . LEU A 1 84 ? -4.602 -4.768 15.054 1.00 90.31 84 LEU A CA 1
ATOM 620 C C . LEU A 1 84 ? -3.639 -5.808 14.486 1.00 90.31 84 LEU A C 1
ATOM 622 O O . LEU A 1 84 ? -3.556 -6.017 13.276 1.00 90.31 84 LEU A O 1
ATOM 626 N N . TRP A 1 85 ? -2.900 -6.466 15.377 1.00 89.00 85 TRP A N 1
ATOM 627 C CA . TRP A 1 85 ? -1.862 -7.430 15.007 1.00 89.00 85 TRP A CA 1
ATOM 628 C C . TRP A 1 85 ? -2.347 -8.596 14.133 1.00 89.00 85 TRP A C 1
ATOM 630 O O . TRP A 1 85 ? -1.665 -8.889 13.149 1.00 89.00 85 TRP A O 1
ATOM 640 N N . PRO A 1 86 ? -3.495 -9.259 14.407 1.00 93.00 86 PRO A N 1
ATOM 641 C CA . PRO A 1 86 ? -3.908 -10.391 13.579 1.00 93.00 86 PRO A CA 1
ATOM 642 C C . PRO A 1 86 ? -4.232 -9.985 12.128 1.00 93.00 86 PRO A C 1
ATOM 644 O O . PRO A 1 86 ? -3.660 -10.590 11.218 1.00 93.00 86 PRO A O 1
ATOM 647 N N . PRO A 1 87 ? -5.047 -8.936 11.865 1.00 92.50 87 PRO A N 1
ATOM 648 C CA . PRO A 1 87 ? -5.239 -8.431 10.506 1.00 92.50 87 PRO A CA 1
ATOM 649 C C . PRO A 1 87 ? -3.949 -7.910 9.874 1.00 92.50 87 PRO A C 1
ATOM 651 O O . PRO A 1 87 ? -3.728 -8.159 8.694 1.00 92.50 87 PRO A O 1
ATOM 654 N N . LEU A 1 88 ? -3.078 -7.240 10.641 1.00 92.38 88 LEU A N 1
ATOM 655 C CA . LEU A 1 88 ? -1.799 -6.734 10.141 1.00 92.38 88 LEU A CA 1
ATOM 656 C C . LEU A 1 88 ? -0.952 -7.862 9.545 1.00 92.38 88 LEU A C 1
ATOM 658 O O . LEU A 1 88 ? -0.520 -7.764 8.398 1.00 92.38 88 LEU A O 1
ATOM 662 N N . LEU A 1 89 ? -0.730 -8.937 10.306 1.00 93.12 89 LEU A N 1
ATOM 663 C CA . LEU A 1 89 ? 0.096 -10.068 9.876 1.00 93.12 89 LEU A CA 1
ATOM 664 C C . LEU A 1 89 ? -0.527 -10.804 8.688 1.00 93.12 89 LEU A C 1
ATOM 666 O O . LEU A 1 89 ? 0.171 -11.121 7.726 1.00 93.12 89 LEU A O 1
ATOM 670 N N . PHE A 1 90 ? -1.840 -11.031 8.731 1.00 95.19 90 PHE A N 1
ATOM 671 C CA . PHE A 1 90 ? -2.566 -11.701 7.657 1.00 95.19 90 PHE A CA 1
ATOM 672 C C . PHE A 1 90 ? -2.496 -10.920 6.337 1.00 95.19 90 PHE A C 1
ATOM 674 O O . PHE A 1 90 ? -2.117 -11.470 5.303 1.00 95.19 90 PHE A O 1
ATOM 681 N N . LEU A 1 91 ? -2.802 -9.622 6.380 1.00 94.00 91 LEU A N 1
ATOM 682 C CA . LEU A 1 91 ? -2.783 -8.751 5.206 1.00 94.00 91 LEU A CA 1
ATOM 683 C C . LEU A 1 91 ? -1.361 -8.517 4.683 1.00 94.00 91 LEU A C 1
ATOM 685 O O . LEU A 1 91 ? -1.154 -8.486 3.472 1.00 94.00 91 LEU A O 1
ATOM 689 N N . THR A 1 92 ? -0.366 -8.435 5.572 1.00 92.12 92 THR A N 1
ATOM 690 C CA . THR A 1 92 ? 1.049 -8.375 5.172 1.00 92.12 92 THR A CA 1
ATOM 691 C C . THR A 1 92 ? 1.433 -9.638 4.405 1.00 92.12 92 THR A C 1
ATOM 693 O O . THR A 1 92 ? 2.040 -9.549 3.342 1.00 92.12 92 THR A O 1
ATOM 696 N N . GLY A 1 93 ? 1.026 -10.815 4.894 1.00 92.69 93 GLY A N 1
ATOM 697 C CA . GLY A 1 93 ? 1.232 -12.085 4.197 1.00 92.69 93 GLY A CA 1
ATOM 698 C C . GLY A 1 93 ? 0.588 -12.105 2.809 1.00 92.69 93 GLY A C 1
ATOM 699 O O . GLY A 1 93 ? 1.243 -12.492 1.844 1.00 92.69 93 GLY A O 1
ATOM 700 N N . ALA A 1 94 ? -0.654 -11.624 2.685 1.00 93.12 94 ALA A N 1
ATOM 701 C CA . ALA A 1 94 ? -1.332 -11.496 1.395 1.00 93.12 94 ALA A CA 1
ATOM 702 C C . ALA A 1 94 ? -0.567 -10.580 0.421 1.00 93.12 94 ALA A C 1
ATOM 704 O O . ALA A 1 94 ? -0.383 -10.941 -0.739 1.00 93.12 94 ALA A O 1
ATOM 705 N N . GLY A 1 95 ? -0.055 -9.442 0.905 1.00 90.19 95 GLY A N 1
ATOM 706 C CA . GLY A 1 95 ? 0.777 -8.535 0.110 1.00 90.19 95 GLY A CA 1
ATOM 707 C C . GLY A 1 95 ? 2.097 -9.165 -0.348 1.00 90.19 95 GLY A C 1
ATOM 708 O O . GLY A 1 95 ? 2.478 -9.016 -1.506 1.00 90.19 95 GLY A O 1
ATOM 709 N N . VAL A 1 96 ? 2.768 -9.930 0.521 1.00 89.81 96 VAL A N 1
ATOM 710 C CA . VAL A 1 96 ? 3.999 -10.660 0.164 1.00 89.81 96 VAL A CA 1
ATOM 711 C C . VAL A 1 96 ? 3.732 -11.735 -0.891 1.00 89.81 96 VAL A C 1
ATOM 713 O O . VAL A 1 96 ? 4.558 -11.934 -1.783 1.00 89.81 96 VAL A O 1
ATOM 716 N N . ILE A 1 97 ? 2.598 -12.438 -0.798 1.00 91.00 97 ILE A N 1
ATOM 717 C CA . ILE A 1 97 ? 2.191 -13.438 -1.795 1.00 91.00 97 ILE A CA 1
ATOM 718 C C . ILE A 1 97 ? 1.968 -12.776 -3.152 1.00 91.00 97 ILE A C 1
ATOM 720 O O . ILE A 1 97 ? 2.446 -13.307 -4.151 1.00 91.00 97 ILE A O 1
ATOM 724 N N . ASP A 1 98 ? 1.282 -11.632 -3.193 1.00 88.75 98 ASP A N 1
ATOM 725 C CA . ASP A 1 98 ? 1.046 -10.922 -4.450 1.00 88.75 98 ASP A CA 1
ATOM 726 C C . ASP A 1 98 ? 2.351 -10.487 -5.118 1.00 88.75 98 ASP A C 1
ATOM 728 O O . ASP A 1 98 ? 2.523 -10.703 -6.315 1.00 88.75 98 ASP A O 1
ATOM 732 N N . GLU A 1 99 ? 3.293 -9.939 -4.351 1.00 85.00 99 GLU A N 1
ATOM 733 C CA . GLU A 1 99 ? 4.562 -9.475 -4.910 1.00 85.00 99 GLU A CA 1
ATOM 734 C C . GLU A 1 99 ? 5.438 -10.638 -5.398 1.00 85.00 99 GLU A C 1
ATOM 736 O O . GLU A 1 99 ? 5.905 -10.632 -6.535 1.00 85.00 99 GLU A O 1
ATOM 741 N N . LYS A 1 100 ? 5.597 -11.697 -4.588 1.00 84.88 100 LYS A N 1
ATOM 742 C CA . LYS A 1 100 ? 6.340 -12.897 -5.010 1.00 84.88 100 LYS A CA 1
ATOM 743 C C . LYS A 1 100 ? 5.671 -13.605 -6.182 1.00 84.88 100 LYS A C 1
ATOM 745 O O . LYS A 1 100 ? 6.353 -14.184 -7.024 1.00 84.88 100 LYS A O 1
ATOM 750 N N . GLY A 1 101 ? 4.342 -13.596 -6.218 1.00 84.56 101 GLY A N 1
ATOM 751 C CA . GLY A 1 101 ? 3.568 -14.135 -7.324 1.00 84.56 101 GLY A CA 1
ATOM 752 C C . GLY A 1 101 ? 3.788 -13.340 -8.606 1.00 84.56 101 GLY A C 1
ATOM 753 O O . GLY A 1 101 ? 3.962 -13.946 -9.662 1.00 84.56 101 GLY A O 1
ATOM 754 N N . ASN A 1 102 ? 3.864 -12.009 -8.514 1.00 84.06 102 ASN A N 1
ATOM 755 C CA . ASN A 1 102 ? 4.204 -11.161 -9.651 1.00 84.06 102 ASN A CA 1
ATOM 756 C C . ASN A 1 102 ? 5.617 -11.471 -10.169 1.00 84.06 102 ASN A C 1
ATOM 758 O O . ASN A 1 102 ? 5.785 -11.728 -11.356 1.00 84.06 102 ASN A O 1
ATOM 762 N N . ASP A 1 103 ? 6.610 -11.564 -9.284 1.00 83.06 103 ASP A N 1
ATOM 763 C CA . ASP A 1 103 ? 7.987 -11.899 -9.677 1.00 83.06 103 ASP A CA 1
ATOM 764 C C . ASP A 1 103 ? 8.094 -13.294 -10.304 1.00 83.06 103 ASP A C 1
ATOM 766 O O . ASP A 1 103 ? 8.822 -13.509 -11.274 1.00 83.06 103 ASP A O 1
ATOM 770 N N . TYR A 1 104 ? 7.334 -14.259 -9.782 1.00 83.94 104 TYR A N 1
ATOM 771 C CA . TYR A 1 104 ? 7.274 -15.603 -10.345 1.00 83.94 104 TYR A CA 1
ATOM 772 C C . TYR A 1 104 ? 6.694 -15.605 -11.765 1.00 83.94 104 TYR A C 1
ATOM 774 O O . TYR A 1 104 ? 7.221 -16.301 -12.637 1.00 83.94 104 TYR A O 1
ATOM 782 N N . VAL A 1 105 ? 5.631 -14.828 -11.991 1.00 85.19 105 VAL A N 1
ATOM 783 C CA . VAL A 1 105 ? 5.000 -14.623 -13.302 1.00 85.19 105 VAL A CA 1
ATOM 784 C C . VAL A 1 105 ? 5.928 -13.913 -14.282 1.00 85.19 105 VAL A C 1
ATOM 786 O O . VAL A 1 105 ? 5.875 -14.206 -15.471 1.00 85.19 105 VAL A O 1
ATOM 789 N N . ASP A 1 106 ? 6.744 -12.973 -13.819 1.00 78.44 106 ASP A N 1
ATOM 790 C CA . ASP A 1 106 ? 7.687 -12.277 -14.694 1.00 78.44 106 ASP A CA 1
ATOM 791 C C . ASP A 1 106 ? 8.859 -13.201 -15.072 1.00 78.44 106 ASP A C 1
ATOM 793 O O . ASP A 1 106 ? 9.307 -13.216 -16.220 1.00 78.44 106 ASP A O 1
ATOM 797 N N . ALA A 1 107 ? 9.313 -14.047 -14.139 1.00 80.75 107 ALA A N 1
ATOM 798 C CA . ALA A 1 107 ? 10.401 -15.000 -14.364 1.00 80.75 107 ALA A CA 1
ATOM 799 C C . ALA A 1 107 ? 9.996 -16.236 -15.194 1.00 80.75 107 ALA A C 1
ATOM 801 O O . ALA A 1 107 ? 10.831 -16.824 -15.884 1.00 80.75 107 ALA A O 1
ATOM 802 N N . HIS A 1 108 ? 8.731 -16.655 -15.140 1.00 78.56 108 HIS A N 1
ATOM 803 C CA . HIS A 1 108 ? 8.226 -17.839 -15.841 1.00 78.56 108 HIS A CA 1
ATOM 804 C C . HIS A 1 108 ? 7.117 -17.426 -16.796 1.00 78.56 108 HIS A C 1
ATOM 806 O O . HIS A 1 108 ? 6.251 -16.662 -16.409 1.00 78.56 108 HIS A O 1
ATOM 812 N N . ARG A 1 109 ? 7.050 -17.978 -18.018 1.00 75.31 109 ARG A N 1
ATOM 813 C CA . ARG A 1 109 ? 5.906 -17.742 -18.926 1.00 75.31 109 ARG A CA 1
ATOM 814 C C . ARG A 1 109 ? 4.614 -18.358 -18.371 1.00 75.31 109 ARG A C 1
ATOM 816 O O . ARG A 1 109 ? 4.164 -19.408 -18.827 1.00 75.31 109 ARG A O 1
ATOM 823 N N . ALA A 1 110 ? 4.035 -17.710 -17.371 1.00 77.19 110 ALA A N 1
ATOM 824 C CA . ALA A 1 110 ? 2.787 -18.087 -16.750 1.00 77.19 110 ALA A CA 1
ATOM 825 C C . ALA A 1 110 ? 1.619 -17.823 -17.708 1.00 77.19 110 ALA A C 1
ATOM 827 O O . ALA A 1 110 ? 1.704 -17.045 -18.662 1.00 77.19 110 ALA A O 1
ATOM 828 N N . ASN A 1 111 ? 0.502 -18.504 -17.463 1.00 83.06 111 ASN A N 1
ATOM 829 C CA . ASN A 1 111 ? -0.713 -18.299 -18.238 1.00 83.06 111 ASN A CA 1
ATOM 830 C C . ASN A 1 111 ? -1.263 -16.879 -17.998 1.00 83.06 111 ASN A C 1
ATOM 832 O O . ASN A 1 111 ? -1.206 -16.376 -16.877 1.00 83.06 111 ASN A O 1
ATOM 836 N N . ARG A 1 112 ? -1.884 -16.278 -19.022 1.00 80.94 112 ARG A N 1
ATOM 837 C CA . ARG A 1 112 ? -2.451 -14.917 -19.011 1.00 80.94 112 ARG A CA 1
ATOM 838 C C . ARG A 1 112 ? -3.331 -14.641 -17.784 1.00 80.94 112 ARG A C 1
ATOM 840 O O . ARG A 1 112 ? -3.305 -13.532 -17.265 1.00 80.94 112 ARG A O 1
ATOM 847 N N . PHE A 1 113 ? -4.084 -15.636 -17.314 1.00 82.19 113 PHE A N 1
ATOM 848 C CA . PHE A 1 113 ? -4.917 -15.512 -16.112 1.00 82.19 113 PHE A CA 1
ATOM 849 C C . PHE A 1 113 ? -4.104 -15.345 -14.826 1.00 82.19 113 PHE A C 1
ATOM 851 O O . PHE A 1 113 ? -4.418 -14.477 -14.020 1.00 82.19 113 PHE A O 1
ATOM 858 N N . VAL A 1 114 ? -3.057 -16.153 -14.645 1.00 79.12 114 VAL A N 1
ATOM 859 C CA . VAL A 1 114 ? -2.185 -16.093 -13.462 1.00 79.12 114 VAL A CA 1
ATOM 860 C C . VAL A 1 114 ? -1.399 -14.789 -13.473 1.00 79.12 114 VAL A C 1
ATOM 862 O O . VAL A 1 114 ? -1.299 -14.126 -12.444 1.00 79.12 114 VAL A O 1
ATOM 865 N N . SER A 1 115 ? -0.933 -14.370 -14.653 1.00 78.94 115 SER A N 1
ATOM 866 C CA . SER A 1 115 ? -0.271 -13.082 -14.802 1.00 78.94 115 SER A CA 1
ATOM 867 C C . SER A 1 115 ? -1.185 -11.926 -14.429 1.00 78.94 115 SER A C 1
ATOM 869 O O . SER A 1 115 ? -0.804 -11.080 -13.634 1.00 78.94 115 SER A O 1
ATOM 871 N N . PHE A 1 116 ? -2.417 -11.916 -14.938 1.00 81.38 116 PHE A N 1
ATOM 872 C CA . PHE A 1 116 ? -3.392 -10.882 -14.602 1.00 81.38 116 PHE A CA 1
ATOM 873 C C . PHE A 1 116 ? -3.731 -10.859 -13.104 1.00 81.38 116 PHE A C 1
ATOM 875 O O . PHE A 1 116 ? -3.890 -9.786 -12.527 1.00 81.38 116 PHE A O 1
ATOM 882 N N . PHE A 1 117 ? -3.819 -12.031 -12.470 1.00 85.44 117 PHE A N 1
ATOM 883 C CA . PHE A 1 117 ? -4.141 -12.157 -11.051 1.00 85.44 117 PHE A CA 1
ATOM 884 C C . PHE A 1 117 ? -3.088 -11.489 -10.154 1.00 85.44 117 PHE A C 1
ATOM 886 O O . PHE A 1 117 ? -3.434 -10.682 -9.290 1.00 85.44 117 PHE A O 1
ATOM 893 N N . PHE A 1 118 ? -1.809 -11.790 -10.378 1.00 83.00 118 PHE A N 1
ATOM 894 C CA . PHE A 1 118 ? -0.729 -11.230 -9.565 1.00 83.00 118 PHE A CA 1
ATOM 895 C C . PHE A 1 118 ? -0.387 -9.784 -9.938 1.00 83.00 118 PHE A C 1
ATOM 897 O O . PHE A 1 118 ? -0.110 -8.983 -9.049 1.00 83.00 118 PHE A O 1
ATOM 904 N N . LEU A 1 119 ? -0.521 -9.408 -11.215 1.00 76.69 119 LEU A N 1
ATOM 905 C CA . LEU A 1 119 ? -0.279 -8.035 -11.669 1.00 76.69 119 LEU A CA 1
ATOM 906 C C . LEU A 1 119 ? -1.240 -7.020 -11.025 1.00 76.69 119 LEU A C 1
ATOM 908 O O . LEU A 1 119 ? -0.873 -5.866 -10.835 1.00 76.69 119 LEU A O 1
ATOM 912 N N . HIS A 1 120 ? -2.460 -7.451 -10.691 1.00 78.88 120 HIS A N 1
ATOM 913 C CA . HIS A 1 120 ? -3.505 -6.627 -10.072 1.00 78.88 120 HIS A CA 1
ATOM 914 C C . HIS A 1 120 ? -3.694 -6.896 -8.572 1.00 78.88 120 HIS A C 1
ATOM 916 O O . HIS A 1 120 ? -4.767 -6.599 -8.035 1.00 78.88 120 HIS A O 1
ATOM 922 N N . ARG A 1 121 ? -2.702 -7.500 -7.900 1.00 81.62 121 ARG A N 1
ATOM 923 C CA . ARG A 1 121 ? -2.704 -7.746 -6.445 1.00 81.62 121 ARG A CA 1
ATOM 924 C C . ARG A 1 121 ? -4.022 -8.318 -5.906 1.00 81.62 121 ARG A C 1
ATOM 926 O O . ARG A 1 121 ? -4.627 -7.814 -4.951 1.00 81.62 121 ARG A O 1
ATOM 933 N N . PHE A 1 122 ? -4.539 -9.351 -6.573 1.00 87.88 122 PHE A N 1
ATOM 934 C CA . PHE A 1 122 ? -5.832 -9.918 -6.199 1.00 87.88 122 PHE A CA 1
ATOM 935 C C . PHE A 1 122 ? -5.816 -10.595 -4.825 1.00 87.88 122 PHE A C 1
ATOM 937 O O . PHE A 1 122 ? -6.854 -10.601 -4.156 1.00 87.88 122 PHE A O 1
ATOM 944 N N . THR A 1 123 ? -4.676 -11.122 -4.364 1.00 90.50 123 THR A N 1
ATOM 945 C CA . THR A 1 123 ? -4.589 -11.777 -3.048 1.00 90.50 123 THR A CA 1
ATOM 946 C C . THR A 1 123 ? -4.894 -10.785 -1.931 1.00 90.50 123 THR A C 1
ATOM 948 O O . THR A 1 123 ? -5.655 -11.101 -1.018 1.00 90.50 123 THR A O 1
ATOM 951 N N . MET A 1 124 ? -4.381 -9.559 -2.026 1.00 90.19 124 MET A N 1
ATOM 952 C CA . MET A 1 124 ? -4.622 -8.500 -1.051 1.00 90.19 124 MET A CA 1
ATOM 953 C C . MET A 1 124 ? -6.098 -8.065 -1.040 1.00 90.19 124 MET A C 1
ATOM 955 O O . MET A 1 124 ? -6.700 -7.948 0.027 1.00 90.19 124 MET A O 1
ATOM 959 N N . LYS A 1 125 ? -6.736 -7.939 -2.216 1.00 92.94 125 LYS A N 1
ATOM 960 C CA . LYS A 1 125 ? -8.185 -7.652 -2.337 1.00 92.94 125 LYS A CA 1
ATOM 961 C C . LYS A 1 125 ? -9.034 -8.698 -1.625 1.00 92.94 125 LYS A C 1
ATOM 963 O O . LYS A 1 125 ? -9.936 -8.354 -0.861 1.00 92.94 125 LYS A O 1
ATOM 968 N N . ILE A 1 126 ? -8.723 -9.972 -1.859 1.00 93.75 126 ILE A N 1
ATOM 969 C CA . ILE A 1 126 ? -9.391 -11.094 -1.197 1.00 93.75 126 ILE A CA 1
ATOM 970 C C . ILE A 1 126 ? -9.114 -11.047 0.309 1.00 93.75 126 ILE A C 1
ATOM 972 O O . ILE A 1 126 ? -10.040 -11.203 1.099 1.00 93.75 126 ILE A O 1
ATOM 976 N N . GLY A 1 127 ? -7.875 -10.762 0.715 1.00 94.00 127 GLY A N 1
ATOM 977 C CA . GLY A 1 127 ? -7.488 -10.621 2.116 1.00 94.00 127 GLY A CA 1
ATOM 978 C C . GLY A 1 127 ? -8.322 -9.574 2.856 1.00 94.00 127 GLY A C 1
ATOM 979 O O . GLY A 1 127 ? -8.926 -9.883 3.882 1.00 94.00 127 GLY A O 1
ATOM 980 N N . VAL A 1 128 ? -8.435 -8.358 2.313 1.00 93.69 128 VAL A N 1
ATOM 981 C CA . VAL A 1 128 ? -9.254 -7.287 2.910 1.00 93.69 128 VAL A CA 1
ATOM 982 C C . VAL A 1 128 ? -10.732 -7.676 2.944 1.00 93.69 128 VAL A C 1
ATOM 984 O O . VAL A 1 128 ? -11.396 -7.459 3.958 1.00 93.69 128 VAL A O 1
ATOM 987 N N . ALA A 1 129 ? -11.249 -8.300 1.880 1.00 94.88 129 ALA A N 1
ATOM 988 C CA . ALA A 1 129 ? -12.632 -8.770 1.836 1.00 94.88 129 ALA A CA 1
ATOM 989 C C . ALA A 1 129 ? -12.921 -9.839 2.904 1.00 94.88 129 ALA A C 1
ATOM 991 O O . ALA A 1 129 ? -13.967 -9.784 3.545 1.00 94.88 129 ALA A O 1
ATOM 992 N N . LEU A 1 130 ? -11.989 -10.767 3.148 1.00 95.44 130 LEU A N 1
ATOM 993 C CA . LEU A 1 130 ? -12.112 -11.790 4.190 1.00 95.44 130 LEU A CA 1
ATOM 994 C C . LEU A 1 130 ? -12.093 -11.185 5.595 1.00 95.44 130 LEU A C 1
ATOM 996 O O . LEU A 1 130 ? -12.909 -11.567 6.430 1.00 95.44 130 LEU A O 1
ATOM 1000 N N . VAL A 1 131 ? -11.216 -10.212 5.853 1.00 94.56 131 VAL A N 1
ATOM 1001 C CA . VAL A 1 131 ? -11.181 -9.498 7.140 1.00 94.56 131 VAL A CA 1
ATOM 1002 C C . VAL A 1 131 ? -12.484 -8.717 7.368 1.00 94.56 131 VAL A C 1
ATOM 1004 O O . VAL A 1 131 ? -12.997 -8.691 8.489 1.00 94.56 131 VAL A O 1
ATOM 1007 N N . CYS A 1 132 ? -13.069 -8.143 6.309 1.00 93.88 132 CYS A N 1
ATOM 1008 C CA . CYS A 1 132 ? -14.384 -7.502 6.387 1.00 93.88 132 CYS A CA 1
ATOM 1009 C C . CYS A 1 132 ? -15.511 -8.517 6.639 1.00 93.88 132 CYS A C 1
ATOM 1011 O O . CYS A 1 132 ? -16.363 -8.306 7.499 1.00 93.88 132 CYS A O 1
ATOM 1013 N N . ALA A 1 133 ? -15.498 -9.648 5.930 1.00 94.69 133 ALA A N 1
ATOM 1014 C CA . ALA A 1 133 ? -16.483 -10.717 6.087 1.00 94.69 133 ALA A CA 1
ATOM 1015 C C . ALA A 1 133 ? -16.428 -11.372 7.478 1.00 94.69 133 ALA A C 1
ATOM 1017 O O . ALA A 1 133 ? -17.462 -11.768 8.010 1.00 94.69 133 ALA A O 1
ATOM 1018 N N . ALA A 1 134 ? -15.245 -11.430 8.094 1.00 93.69 134 ALA A N 1
ATOM 1019 C CA . ALA A 1 134 ? -15.049 -11.877 9.471 1.00 93.69 134 ALA A CA 1
ATOM 1020 C C . ALA A 1 134 ? -15.562 -10.872 10.525 1.00 93.69 134 ALA A C 1
ATOM 1022 O O . ALA A 1 134 ? -15.486 -11.149 11.719 1.00 93.69 134 ALA A O 1
ATOM 1023 N N . GLY A 1 135 ? -16.060 -9.703 10.106 1.00 91.69 135 GLY A N 1
ATOM 1024 C CA . GLY A 1 135 ? -16.584 -8.664 10.993 1.00 91.69 135 GLY A CA 1
ATOM 1025 C C . GLY A 1 135 ? -15.510 -7.856 11.723 1.00 91.69 135 GLY A C 1
ATOM 1026 O O . GLY A 1 135 ? -15.846 -7.055 12.589 1.00 91.69 135 GLY A O 1
ATOM 1027 N N . VAL A 1 136 ? -14.230 -8.041 11.380 1.00 92.44 136 VAL A N 1
ATOM 1028 C CA . VAL A 1 136 ? -13.120 -7.297 11.996 1.00 92.44 136 VAL A CA 1
ATOM 1029 C C . VAL A 1 136 ? -13.069 -5.868 11.463 1.00 92.44 136 VAL A C 1
ATOM 1031 O O . VAL A 1 136 ? -12.819 -4.937 12.223 1.00 92.44 136 VAL A O 1
ATOM 1034 N N . PHE A 1 137 ? -13.348 -5.694 10.167 1.00 92.69 137 PHE A N 1
ATOM 1035 C CA . PHE A 1 137 ? -13.472 -4.386 9.532 1.00 92.69 137 PHE A CA 1
ATOM 1036 C C . PHE A 1 137 ? -14.861 -4.185 8.912 1.00 92.69 137 PHE A C 1
ATOM 1038 O O . PHE A 1 137 ? -15.409 -5.099 8.301 1.00 92.69 137 PHE A O 1
ATOM 1045 N N . PRO A 1 138 ? -15.454 -2.987 9.013 1.00 93.62 138 PRO A N 1
ATOM 1046 C CA . PRO A 1 138 ? -16.635 -2.634 8.239 1.00 93.62 138 PRO A CA 1
ATOM 1047 C C . PRO A 1 138 ? -16.333 -2.531 6.735 1.00 93.62 138 PRO A C 1
ATOM 1049 O O . PRO A 1 138 ? -15.243 -2.165 6.299 1.00 93.62 138 PRO A O 1
ATOM 1052 N N . TRP A 1 139 ? -17.351 -2.780 5.914 1.00 93.19 139 TRP A N 1
ATOM 1053 C CA . TRP A 1 139 ? -17.227 -2.875 4.453 1.00 93.19 139 TRP A CA 1
ATOM 1054 C C . TRP A 1 139 ? -16.705 -1.617 3.744 1.00 93.19 139 TRP A C 1
ATOM 1056 O O . TRP A 1 139 ? -16.209 -1.710 2.621 1.00 93.19 139 TRP A O 1
ATOM 1066 N N . HIS A 1 140 ? -16.768 -0.440 4.372 1.00 92.56 140 HIS A N 1
ATOM 1067 C CA .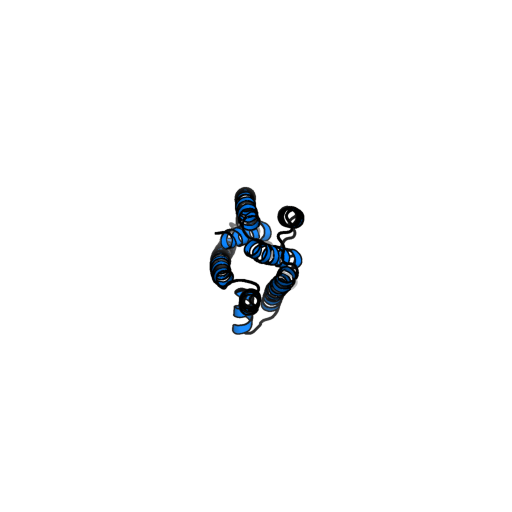 HIS A 1 140 ? -16.216 0.777 3.773 1.00 92.56 140 HIS A CA 1
ATOM 1068 C C . HIS A 1 140 ? -14.685 0.731 3.636 1.00 92.56 140 HIS A C 1
ATOM 1070 O O . HIS A 1 140 ? -14.152 1.374 2.733 1.00 92.56 140 HIS A O 1
ATOM 1076 N N . TYR A 1 141 ? -13.979 -0.072 4.443 1.00 92.06 141 TYR A N 1
ATOM 1077 C CA . TYR A 1 141 ? -12.540 -0.292 4.265 1.00 92.06 141 TYR A CA 1
ATOM 1078 C C . TYR A 1 141 ? -12.215 -1.020 2.971 1.00 92.06 141 TYR A C 1
ATOM 1080 O O . TYR A 1 141 ? -11.235 -0.676 2.317 1.00 92.06 141 TYR A O 1
ATOM 1088 N N . LEU A 1 142 ? -13.052 -1.978 2.565 1.00 92.94 142 LEU A N 1
ATOM 1089 C CA . LEU A 1 142 ? -12.895 -2.640 1.276 1.00 92.94 142 LEU A CA 1
ATOM 1090 C C . LEU A 1 142 ? -13.042 -1.628 0.137 1.00 92.94 142 LEU A C 1
ATOM 1092 O O 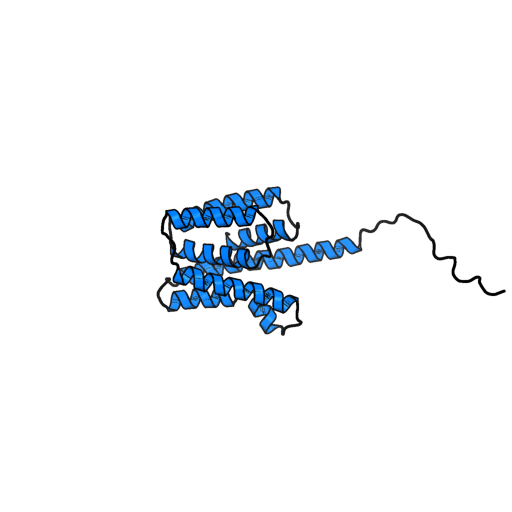. LEU A 1 142 ? -12.214 -1.601 -0.766 1.00 92.94 142 LEU A O 1
ATOM 1096 N N . LEU A 1 143 ? -14.044 -0.747 0.205 1.00 92.69 143 LEU A N 1
ATOM 1097 C CA . LEU A 1 143 ? -14.224 0.305 -0.796 1.00 92.69 143 LEU A CA 1
ATOM 1098 C C . LEU A 1 143 ? -13.028 1.270 -0.835 1.00 92.69 143 LEU A C 1
ATOM 1100 O O . LEU A 1 143 ? -12.512 1.568 -1.912 1.00 92.69 143 LEU A O 1
ATOM 1104 N N . ALA A 1 144 ? -12.562 1.732 0.327 1.00 91.69 144 ALA A N 1
ATOM 1105 C CA . ALA A 1 144 ? -11.399 2.610 0.427 1.00 91.69 144 ALA A CA 1
ATOM 1106 C C . ALA A 1 144 ? -10.130 1.940 -0.126 1.00 91.69 144 ALA A C 1
ATOM 1108 O O . ALA A 1 144 ? -9.369 2.570 -0.861 1.00 91.69 144 ALA A O 1
ATOM 1109 N N . PHE A 1 145 ? -9.938 0.654 0.175 1.00 91.44 145 PHE A N 1
ATOM 1110 C CA . PHE A 1 145 ? -8.834 -0.149 -0.337 1.00 91.44 145 PHE A CA 1
ATOM 1111 C C . PHE A 1 145 ? -8.905 -0.316 -1.859 1.00 91.44 145 PHE A C 1
ATOM 1113 O O . PHE A 1 145 ? -7.904 -0.116 -2.537 1.00 91.44 145 PHE A O 1
ATOM 1120 N N . LEU A 1 146 ? -10.081 -0.593 -2.428 1.00 91.81 146 LEU A N 1
ATOM 1121 C CA . LEU A 1 146 ? -10.246 -0.697 -3.881 1.00 91.81 146 LEU A CA 1
ATOM 1122 C C . LEU A 1 146 ? -9.933 0.627 -4.592 1.00 91.81 146 LEU A C 1
ATOM 1124 O O . LEU A 1 146 ? -9.278 0.627 -5.629 1.00 91.81 146 LEU A O 1
ATOM 1128 N N . LEU A 1 147 ? -10.341 1.768 -4.028 1.00 91.31 147 LEU A N 1
ATOM 1129 C CA . LEU A 1 147 ? -9.995 3.088 -4.574 1.00 91.31 147 LEU A CA 1
ATOM 1130 C C . LEU A 1 147 ? -8.498 3.398 -4.452 1.00 91.31 147 LEU A C 1
ATOM 1132 O O . LEU A 1 147 ? -7.915 4.022 -5.343 1.00 91.31 147 LEU A O 1
ATOM 1136 N N . PHE A 1 148 ? -7.874 2.984 -3.348 1.00 90.56 148 PHE A N 1
ATOM 1137 C CA . PHE A 1 148 ? -6.425 3.045 -3.187 1.00 90.56 148 PHE A CA 1
ATOM 1138 C C . PHE A 1 148 ? -5.730 2.238 -4.289 1.00 90.56 148 PHE A C 1
ATOM 1140 O O . PHE A 1 148 ? -4.842 2.769 -4.957 1.00 90.56 148 PHE A O 1
ATOM 1147 N N . ASP A 1 149 ? -6.181 1.007 -4.509 1.00 89.94 149 ASP A N 1
ATOM 1148 C CA . ASP A 1 149 ? -5.580 0.053 -5.433 1.00 89.94 149 ASP A CA 1
ATOM 1149 C C . ASP A 1 149 ? -5.750 0.464 -6.902 1.00 89.94 149 ASP A C 1
ATOM 1151 O O . ASP A 1 149 ? -4.779 0.471 -7.648 1.00 89.94 149 ASP A O 1
ATOM 1155 N N . ILE A 1 150 ? -6.922 0.978 -7.297 1.00 89.38 150 ILE A N 1
ATOM 1156 C CA . ILE A 1 150 ? -7.123 1.582 -8.629 1.00 89.38 150 ILE A CA 1
ATOM 1157 C C . ILE A 1 150 ? -6.112 2.710 -8.872 1.00 89.38 150 ILE A C 1
ATOM 1159 O O . ILE A 1 150 ? -5.549 2.832 -9.962 1.00 89.38 150 ILE A O 1
ATOM 1163 N N . GLY A 1 151 ? -5.867 3.543 -7.856 1.00 86.38 151 GLY A N 1
ATOM 1164 C CA . GLY A 1 151 ? -4.868 4.603 -7.940 1.00 86.38 151 GLY A CA 1
ATOM 1165 C C . GLY A 1 151 ? -3.452 4.058 -8.134 1.00 86.38 151 GLY A C 1
ATOM 1166 O O . GLY A 1 151 ? -2.702 4.612 -8.935 1.00 86.38 151 GLY A O 1
ATOM 1167 N N . TYR A 1 152 ? -3.102 2.985 -7.424 1.00 86.12 152 TYR A N 1
ATOM 1168 C CA . TYR A 1 152 ? -1.812 2.303 -7.542 1.00 86.12 152 TYR A CA 1
ATOM 1169 C C . TYR A 1 152 ? -1.628 1.702 -8.947 1.00 86.12 152 TYR A C 1
ATOM 1171 O O . TYR A 1 152 ? -0.651 2.011 -9.631 1.00 86.12 152 TYR A O 1
ATOM 1179 N N . ASP A 1 153 ? -2.617 0.946 -9.424 1.00 85.81 153 ASP A N 1
ATOM 1180 C CA . ASP A 1 153 ? -2.609 0.302 -10.740 1.00 85.81 153 ASP A CA 1
ATOM 1181 C C . ASP A 1 153 ? -2.531 1.311 -11.889 1.00 85.81 153 ASP A C 1
ATOM 1183 O O . ASP A 1 153 ? -1.809 1.093 -12.863 1.00 85.81 153 ASP A O 1
ATOM 1187 N N . THR A 1 154 ? -3.244 2.437 -11.779 1.00 85.75 154 THR A N 1
ATOM 1188 C CA . THR A 1 154 ? -3.248 3.478 -12.819 1.00 85.75 154 THR A CA 1
ATOM 1189 C C . THR A 1 154 ? -1.846 4.036 -13.053 1.00 85.75 154 THR A C 1
ATOM 1191 O O . THR A 1 154 ? -1.422 4.177 -14.201 1.00 85.75 154 THR A O 1
ATOM 1194 N N . VAL A 1 155 ? -1.110 4.322 -11.975 1.00 83.62 155 VAL A N 1
ATOM 1195 C CA . VAL A 1 155 ? 0.274 4.807 -12.076 1.00 83.62 155 VAL A CA 1
ATOM 1196 C C . VAL A 1 155 ? 1.183 3.716 -12.631 1.00 83.62 155 VAL A C 1
ATOM 1198 O O . VAL A 1 155 ? 1.934 3.990 -13.562 1.00 83.62 155 VAL A O 1
ATOM 1201 N N . GLY A 1 156 ? 1.016 2.468 -12.183 1.00 81.75 156 GLY A N 1
ATOM 1202 C CA . GLY A 1 156 ? 1.789 1.336 -12.700 1.00 81.75 156 GLY A CA 1
ATOM 1203 C C . GLY A 1 156 ? 1.597 1.103 -14.202 1.00 81.75 156 GLY A C 1
ATOM 1204 O O . GLY A 1 156 ? 2.533 0.772 -14.926 1.00 81.75 156 GLY A O 1
ATOM 1205 N N . ILE A 1 157 ? 0.380 1.290 -14.721 1.00 82.12 157 ILE A N 1
ATOM 1206 C CA . ILE A 1 157 ? 0.116 1.239 -16.166 1.00 82.12 157 ILE A CA 1
ATOM 1207 C C . ILE A 1 157 ? 0.807 2.406 -16.878 1.00 82.12 157 ILE A C 1
ATOM 1209 O O . ILE A 1 157 ? 1.478 2.185 -17.887 1.00 82.12 157 ILE A O 1
ATOM 1213 N N . LEU A 1 158 ? 0.661 3.628 -16.357 1.00 82.62 158 LEU A N 1
ATOM 1214 C CA . LEU A 1 158 ? 1.224 4.833 -16.965 1.00 82.62 158 LEU A CA 1
ATOM 1215 C C . LEU A 1 158 ? 2.754 4.777 -17.052 1.00 82.62 158 LEU A C 1
ATOM 1217 O O . LEU A 1 158 ? 3.317 5.093 -18.099 1.00 82.62 158 LEU A O 1
ATOM 1221 N N . SER A 1 159 ? 3.417 4.327 -15.993 1.00 78.75 159 SER A N 1
ATOM 1222 C CA . SER A 1 159 ? 4.870 4.195 -15.975 1.00 78.75 159 SER A CA 1
ATOM 1223 C C . SER A 1 159 ? 5.370 3.145 -16.954 1.00 78.75 159 SER A C 1
ATOM 1225 O O . SER A 1 159 ? 6.235 3.441 -17.770 1.00 78.75 159 SER A O 1
ATOM 1227 N N . ARG A 1 160 ? 4.724 1.972 -17.029 1.00 76.12 160 ARG A N 1
ATOM 1228 C CA . ARG A 1 160 ? 5.058 0.960 -18.050 1.00 76.12 160 ARG A CA 1
ATOM 1229 C C . ARG A 1 160 ? 4.930 1.483 -19.481 1.00 76.12 160 ARG A C 1
ATOM 1231 O O . ARG A 1 160 ? 5.640 1.006 -20.369 1.00 76.12 160 ARG A O 1
ATOM 1238 N N . HIS A 1 161 ? 4.007 2.413 -19.734 1.00 77.62 161 HIS A N 1
ATOM 1239 C CA . HIS A 1 161 ? 3.917 3.094 -21.027 1.00 77.62 161 HIS A CA 1
ATOM 1240 C C . HIS A 1 161 ? 5.071 4.079 -21.241 1.00 77.62 161 HIS A C 1
ATOM 1242 O O . HIS A 1 161 ? 5.599 4.143 -22.350 1.00 77.62 161 HIS A O 1
ATOM 1248 N N . TYR A 1 162 ? 5.472 4.812 -20.201 1.00 72.25 162 TYR A N 1
ATOM 1249 C CA . TYR A 1 162 ? 6.583 5.758 -20.254 1.00 72.25 162 TYR A CA 1
ATOM 1250 C C . TYR A 1 162 ? 7.938 5.056 -20.440 1.00 72.25 162 TYR A C 1
ATOM 1252 O O . TYR A 1 162 ? 8.669 5.411 -21.363 1.00 72.25 162 TYR A O 1
ATOM 1260 N N . SER A 1 163 ? 8.229 4.003 -19.668 1.00 68.56 163 SER A N 1
ATOM 1261 C CA . SER A 1 163 ? 9.467 3.217 -19.785 1.00 68.56 163 SER A CA 1
ATOM 1262 C C . SER A 1 163 ? 9.610 2.609 -21.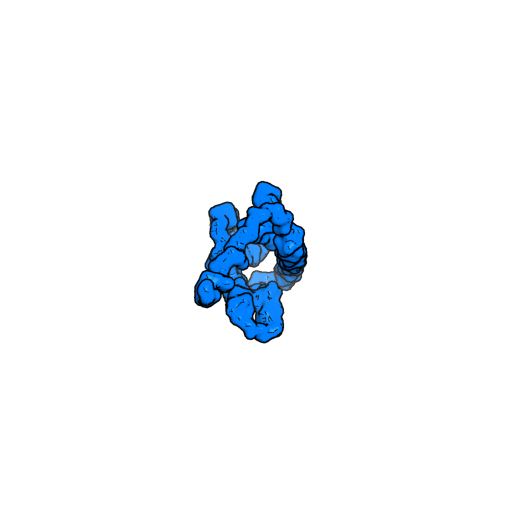188 1.00 68.56 163 SER A C 1
ATOM 1264 O O . SER A 1 163 ? 10.638 2.787 -21.832 1.00 68.56 163 SER A O 1
ATOM 1266 N N . ARG A 1 164 ? 8.531 2.051 -21.766 1.00 67.19 164 ARG A N 1
ATOM 1267 C CA . ARG A 1 164 ? 8.543 1.564 -23.163 1.00 67.19 164 ARG A CA 1
ATOM 1268 C C . ARG A 1 164 ? 8.767 2.661 -24.205 1.00 67.19 164 ARG A C 1
ATOM 1270 O O . ARG A 1 164 ? 9.399 2.408 -25.229 1.00 67.19 164 ARG A O 1
ATOM 1277 N N . ALA A 1 165 ? 8.228 3.860 -23.984 1.00 66.44 165 ALA A N 1
ATOM 1278 C CA . ALA A 1 165 ? 8.471 4.991 -24.876 1.00 66.44 165 ALA A CA 1
ATOM 1279 C C . ALA A 1 165 ? 9.937 5.450 -24.806 1.00 66.44 165 ALA A C 1
ATOM 1281 O O . ALA A 1 165 ? 10.506 5.838 -25.824 1.00 66.44 165 ALA A O 1
ATOM 1282 N N . GLN A 1 166 ? 10.557 5.364 -23.629 1.00 61.75 166 GLN A N 1
ATOM 1283 C CA . GLN A 1 166 ? 11.961 5.702 -23.421 1.00 61.75 166 GLN A CA 1
ATOM 1284 C C . GLN A 1 166 ? 12.904 4.649 -24.029 1.00 61.75 166 GLN A C 1
ATOM 1286 O O . GLN A 1 166 ? 13.871 5.024 -24.693 1.00 61.75 166 GLN A O 1
ATOM 1291 N N . ASP A 1 167 ? 12.567 3.361 -23.923 1.00 58.75 167 ASP A N 1
ATOM 1292 C CA . ASP A 1 167 ? 13.311 2.262 -24.555 1.00 58.75 167 ASP A CA 1
ATOM 1293 C C . ASP A 1 167 ? 13.254 2.337 -26.092 1.00 58.75 167 ASP A C 1
ATOM 1295 O O . ASP A 1 167 ? 14.274 2.188 -26.764 1.00 58.75 167 ASP A O 1
ATOM 1299 N N . GLY A 1 168 ? 12.093 2.680 -26.668 1.00 55.31 168 GLY A N 1
ATOM 1300 C CA . GLY A 1 168 ? 11.943 2.886 -28.117 1.00 55.31 168 GLY A CA 1
ATOM 1301 C C . GLY A 1 168 ? 12.668 4.128 -28.665 1.00 55.31 168 GLY A C 1
ATOM 1302 O O . GLY A 1 168 ? 12.993 4.192 -29.851 1.00 55.31 168 GLY A O 1
ATOM 1303 N N . VAL A 1 169 ? 12.960 5.117 -27.815 1.00 52.84 169 VAL A N 1
ATOM 1304 C CA . VAL A 1 169 ? 13.764 6.303 -28.169 1.00 52.84 169 VAL A CA 1
ATOM 1305 C C . VAL A 1 169 ? 15.267 6.047 -27.970 1.00 52.84 169 VAL A C 1
ATOM 1307 O O . VAL A 1 169 ? 16.089 6.659 -28.657 1.00 52.84 169 VAL A O 1
ATOM 1310 N N . GLY A 1 170 ? 15.648 5.107 -27.099 1.00 43.69 170 GLY A N 1
ATOM 1311 C CA . GLY A 1 170 ? 17.034 4.664 -26.913 1.00 43.69 170 GLY A CA 1
ATOM 1312 C C . GLY A 1 170 ? 17.643 4.015 -28.161 1.00 43.69 170 GLY A C 1
ATOM 1313 O O . GLY A 1 170 ? 18.830 4.190 -28.426 1.00 43.69 170 GLY A O 1
ATOM 1314 N N . GLU A 1 171 ? 16.827 3.361 -28.990 1.00 45.72 171 GLU A N 1
ATOM 1315 C CA . GLU A 1 171 ? 17.288 2.718 -30.230 1.00 45.72 171 GLU A CA 1
ATOM 1316 C C . GLU A 1 171 ? 17.483 3.709 -31.398 1.00 45.72 171 GLU A C 1
ATOM 1318 O O . GLU A 1 171 ? 18.160 3.407 -32.377 1.00 45.72 171 GLU A O 1
ATOM 1323 N N . THR A 1 172 ? 16.970 4.941 -31.283 1.00 45.00 172 THR A N 1
ATOM 1324 C CA . THR A 1 172 ? 17.110 5.992 -32.314 1.00 45.00 172 THR A CA 1
ATOM 1325 C C . THR A 1 172 ? 18.115 7.092 -31.960 1.00 45.00 172 THR A C 1
ATOM 1327 O O . THR A 1 172 ? 18.309 8.029 -32.738 1.00 45.00 172 THR A O 1
ATOM 133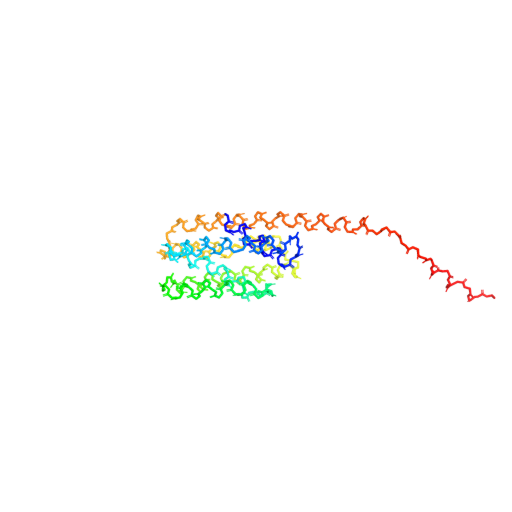0 N N . ARG A 1 173 ? 18.831 6.976 -30.832 1.00 38.25 173 ARG A N 1
ATOM 1331 C CA . ARG A 1 173 ? 19.932 7.881 -30.457 1.00 38.25 173 ARG A CA 1
ATOM 1332 C C . ARG A 1 173 ? 21.260 7.144 -30.292 1.00 38.25 173 ARG A C 1
ATOM 1334 O O . ARG A 1 173 ? 21.860 7.152 -29.224 1.00 38.25 173 ARG A O 1
ATOM 1341 N N . SER A 1 174 ? 21.778 6.618 -31.397 1.00 33.03 174 SER A N 1
ATOM 1342 C CA . SER A 1 174 ? 23.228 6.518 -31.586 1.00 33.03 174 SER A CA 1
ATOM 1343 C C . SER A 1 174 ? 23.627 7.390 -32.782 1.00 33.03 174 SER A C 1
ATOM 1345 O O . SER A 1 174 ? 23.587 6.925 -33.922 1.00 33.03 174 SER A O 1
ATOM 1347 N N . PRO A 1 175 ? 23.932 8.690 -32.584 1.00 36.38 175 PRO A N 1
ATOM 1348 C CA . PRO A 1 175 ? 24.584 9.473 -33.618 1.00 36.38 175 PRO A CA 1
ATOM 1349 C C . PRO A 1 175 ? 26.054 9.045 -33.659 1.00 36.38 175 PRO A C 1
ATOM 1351 O O . PRO A 1 175 ? 26.753 9.071 -32.645 1.00 36.38 175 PRO A O 1
ATOM 1354 N N . GLY A 1 176 ? 26.487 8.606 -34.838 1.00 39.56 176 GLY A N 1
ATOM 1355 C CA . GLY A 1 176 ? 27.792 8.011 -35.067 1.00 39.56 176 GLY A CA 1
ATOM 1356 C C . GLY A 1 176 ? 28.981 8.827 -34.556 1.00 39.56 176 GLY A C 1
ATOM 1357 O O . GLY A 1 176 ? 29.002 10.060 -34.577 1.00 39.56 176 GLY A O 1
ATOM 1358 N N . ARG A 1 177 ? 30.013 8.080 -34.162 1.00 33.75 177 ARG A N 1
ATOM 1359 C CA . ARG A 1 177 ? 31.407 8.496 -34.277 1.00 33.75 177 ARG A CA 1
ATOM 1360 C C . ARG A 1 177 ? 32.244 7.275 -34.674 1.00 33.75 177 ARG A C 1
ATOM 1362 O O . ARG A 1 177 ? 32.562 6.434 -33.844 1.00 33.75 177 ARG A O 1
ATOM 1369 N N . ASP A 1 178 ? 32.431 7.180 -35.985 1.00 38.44 178 ASP A N 1
ATOM 1370 C CA . ASP A 1 178 ? 33.500 6.581 -36.794 1.00 38.44 178 ASP A CA 1
ATOM 1371 C C . ASP A 1 178 ? 34.520 5.638 -36.126 1.00 38.44 178 ASP A C 1
ATOM 1373 O O . ASP A 1 178 ? 35.218 6.015 -35.187 1.00 38.44 178 ASP A O 1
ATOM 1377 N N . ILE A 1 179 ? 34.723 4.456 -36.724 1.00 40.78 179 ILE A N 1
AT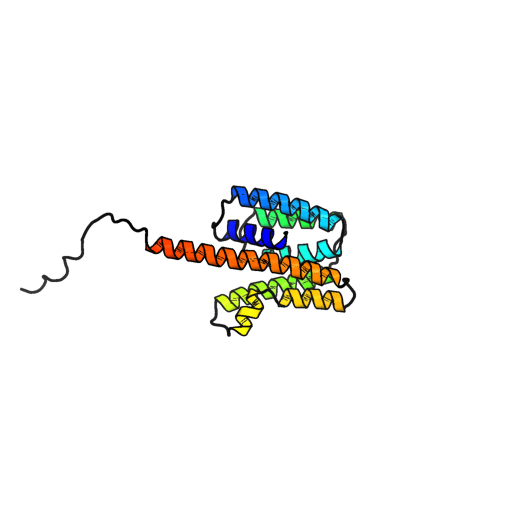OM 1378 C CA . ILE A 1 179 ? 35.868 4.132 -37.613 1.00 40.78 179 ILE A CA 1
ATOM 1379 C C . ILE A 1 179 ? 35.753 2.649 -38.055 1.00 40.78 179 ILE A C 1
ATOM 1381 O O . ILE A 1 179 ? 35.434 1.785 -37.236 1.00 40.78 179 ILE A O 1
ATOM 1385 N N . PRO A 1 180 ? 36.006 2.323 -39.340 1.00 46.56 180 PRO A N 1
ATOM 1386 C CA . PRO A 1 180 ? 35.910 0.968 -39.876 1.00 46.56 180 PRO A CA 1
ATOM 1387 C C . PRO A 1 180 ? 37.163 0.152 -39.537 1.00 46.56 180 PRO A C 1
ATOM 1389 O O . PRO A 1 180 ? 38.280 0.564 -39.836 1.00 46.56 180 PRO A O 1
ATOM 1392 N N . ALA A 1 181 ? 36.990 -1.035 -38.961 1.00 38.47 181 ALA A N 1
ATOM 1393 C CA . ALA A 1 181 ? 38.091 -1.976 -38.751 1.00 38.47 181 ALA A CA 1
ATOM 1394 C C . ALA A 1 181 ? 37.616 -3.433 -38.818 1.00 38.47 181 ALA A C 1
ATOM 1396 O O . ALA A 1 181 ? 37.867 -4.220 -37.914 1.00 38.47 181 ALA A O 1
ATOM 1397 N N . VAL A 1 182 ? 36.928 -3.805 -39.901 1.00 39.25 182 VAL A N 1
ATOM 1398 C CA . VAL A 1 182 ? 36.811 -5.216 -40.316 1.00 39.25 182 VAL A CA 1
ATOM 1399 C C . VAL A 1 182 ? 36.994 -5.302 -41.835 1.00 39.25 182 VAL A C 1
ATOM 1401 O O . VAL A 1 182 ? 36.159 -5.806 -42.573 1.00 39.25 182 VAL A O 1
ATOM 1404 N N . THR A 1 183 ? 38.128 -4.777 -42.295 1.00 43.81 183 THR A N 1
ATOM 1405 C CA . THR A 1 183 ? 38.757 -5.152 -43.568 1.00 43.81 183 THR A CA 1
ATOM 1406 C C . THR A 1 183 ? 40.121 -5.733 -43.218 1.00 43.81 183 THR A C 1
ATOM 1408 O O . THR A 1 183 ? 41.130 -5.054 -43.356 1.00 43.81 183 THR A O 1
ATOM 1411 N N . LEU A 1 184 ? 40.154 -6.941 -42.642 1.00 37.94 184 LEU A N 1
ATOM 1412 C CA . LEU A 1 184 ? 41.393 -7.713 -42.434 1.00 37.94 184 LEU A CA 1
ATOM 1413 C C . LEU A 1 184 ? 41.088 -9.170 -42.037 1.00 37.94 184 LEU A C 1
ATOM 1415 O O . LEU A 1 184 ? 41.527 -9.663 -41.005 1.00 37.94 184 LEU A O 1
ATOM 1419 N N . ALA A 1 185 ? 40.292 -9.867 -42.854 1.00 36.12 185 ALA A N 1
ATOM 1420 C CA . ALA A 1 185 ? 40.074 -11.311 -42.694 1.00 36.12 185 ALA A CA 1
ATOM 1421 C C . ALA A 1 185 ? 39.955 -12.092 -44.020 1.00 36.12 185 ALA A C 1
ATOM 1423 O O . ALA A 1 185 ? 39.484 -13.222 -44.011 1.00 36.12 185 ALA A O 1
ATOM 1424 N N . LEU A 1 186 ? 40.389 -11.530 -45.158 1.00 41.66 186 LEU A N 1
ATOM 1425 C CA . LEU A 1 186 ? 40.322 -12.207 -46.466 1.00 41.66 186 LEU A CA 1
ATOM 1426 C C . LEU A 1 186 ? 41.554 -11.949 -47.352 1.00 41.66 186 LEU A C 1
ATOM 1428 O O . LEU A 1 186 ? 41.434 -11.595 -48.518 1.00 41.66 186 LEU A O 1
ATOM 1432 N N . GLN A 1 187 ? 42.755 -12.139 -46.801 1.00 38.72 187 GLN A N 1
ATOM 1433 C CA . GLN A 1 187 ? 43.980 -12.209 -47.612 1.00 38.72 187 GLN A CA 1
ATOM 1434 C C . GLN A 1 187 ? 45.042 -13.112 -46.971 1.00 38.72 187 GLN A C 1
ATOM 1436 O O . GLN A 1 187 ? 46.180 -12.727 -46.730 1.00 38.72 187 GLN A O 1
ATOM 1441 N N . CYS A 1 188 ? 44.626 -14.342 -46.669 1.00 44.47 188 CYS A N 1
ATOM 1442 C CA . CYS A 1 188 ? 45.530 -15.461 -46.413 1.00 44.47 188 CYS A CA 1
ATOM 1443 C C . CYS A 1 188 ? 45.171 -16.590 -47.390 1.00 44.47 188 CYS A C 1
ATOM 1445 O O . CYS A 1 188 ? 44.688 -17.645 -46.997 1.00 44.47 188 CYS A O 1
ATOM 1447 N N . HIS A 1 189 ? 45.282 -16.288 -48.682 1.00 37.88 189 HIS A N 1
ATOM 1448 C CA . HIS A 1 189 ? 45.431 -17.240 -49.776 1.00 37.88 189 HIS A CA 1
ATOM 1449 C C . HIS A 1 189 ? 45.925 -16.451 -50.994 1.00 37.88 189 HIS A C 1
ATOM 1451 O O . HIS A 1 189 ? 45.315 -15.440 -51.338 1.00 37.88 189 HIS A O 1
ATOM 1457 N N . GLU A 1 190 ? 46.998 -16.976 -51.591 1.00 37.06 190 GLU A N 1
ATOM 1458 C CA . GLU A 1 190 ? 47.832 -16.466 -52.700 1.00 37.06 190 GLU A CA 1
ATOM 1459 C C . GLU A 1 190 ? 49.054 -15.627 -52.304 1.00 37.06 190 GLU A C 1
ATOM 1461 O O . GLU A 1 190 ? 48.920 -14.443 -51.923 1.00 37.06 190 GLU A O 1
#

Radius of gyration: 22.19 Å; Cα contacts (8 Å, |Δi|>4): 181; chains: 1; bounding box: 65×34×73 Å